Protein AF-A0A9W6C526-F1 (afdb_monomer)

Sequence (366 aa):
MSTADRMAWHSADTGASGPAAGAPSVVTSQGSAGGIEADLPIATWGSTPLDRFKALMRLISHLQRWCKELGLPAPTSDGGDASAQAWQAAEAREWVAQVLRVAECLARFDNAEFAANQLITARDYAKLLDRFLQCHGAVLGQRFIDRLPAALRDEALVARSLLETRCEEHGLDFRCLVGDQVRQQAQEQEQQGASAGASAKAGPSAGKVVRDVVGVVATGAAAAAVLFTWRRQKRSSPGEGGAEGVSGEGKEADSGGSSGNSRHSHGRGDGGDTTKLLLDYALTAERSAVRALAACEEQLRRAQHNDQLLRNDWRLGARRLAPPGSGPLPAGYEPLNLPYCSVASYLDTLDDAAGTRPQDKRMFWE

Organism: NCBI:txid330485

Foldseek 3Di:
DYDDDDDDDDDDDDDDDDDDDDDPPPPPCPPDPVLLVVLLCCLQPNPALVSVLVSLVSLLVSLLVLCVVLVQAQLALPDPPVNLVSCVDPSNLVSLVSLLSSLVSLLPSDPVNCVVDVPDHLVNSLVSLLSSCLRCVLCLDPSNLVSDDPVSSVSSPVSSVSSCVSCVVSVHHSCVSNVVSNVVSVVVVVVVVVVVVVPPDDDDDDDDDDDDDDDDDDPDPPVVVVVVVVVVVVPDDDDDDDDDDDDDDDDDDDDDDDDDDDDDDDDDDDPCVVVVVVVVVVVVVVVVVLVVLVVVLVVLVVVVVVVVVCVPPCVNPCAQVHDPPRDDHPPPDDPRDNLVSHPVNVVVVVVVVVVPPPPDPPPDDD

Structure (mmCIF, N/CA/C/O backbone):
data_AF-A0A9W6C526-F1
#
_entry.id   AF-A0A9W6C526-F1
#
loop_
_atom_site.group_PDB
_atom_site.id
_atom_site.type_symbol
_atom_site.label_atom_id
_atom_site.label_alt_id
_atom_site.label_comp_id
_atom_site.label_asym_id
_atom_site.label_entity_id
_atom_site.label_seq_id
_atom_site.pdbx_PDB_ins_code
_atom_site.Cartn_x
_atom_site.Cartn_y
_atom_site.Cartn_z
_atom_site.occupancy
_atom_site.B_iso_or_equiv
_atom_site.auth_seq_id
_atom_site.auth_comp_id
_atom_site.auth_asym_id
_atom_site.auth_atom_id
_atom_site.pdbx_PDB_model_num
ATOM 1 N N . MET A 1 1 ? -24.021 45.129 -29.088 1.00 33.19 1 MET A N 1
ATOM 2 C CA . MET A 1 1 ? -24.644 46.380 -28.598 1.00 33.19 1 MET A CA 1
ATOM 3 C C . MET A 1 1 ? -25.222 46.020 -27.236 1.00 33.19 1 MET A C 1
ATOM 5 O O . MET A 1 1 ? -25.919 45.024 -27.204 1.00 33.19 1 MET A O 1
ATOM 9 N N . SER A 1 2 ? -25.000 46.635 -26.080 1.00 34.12 2 SER A N 1
ATOM 10 C CA . SER A 1 2 ? -24.214 47.754 -25.540 1.00 34.12 2 SER A CA 1
ATOM 11 C C . SER A 1 2 ? -24.627 47.817 -24.050 1.00 34.12 2 SER A C 1
ATOM 13 O O . SER A 1 2 ? -25.783 47.512 -23.774 1.00 34.12 2 SER A O 1
ATOM 15 N N . THR A 1 3 ? -23.735 48.277 -23.155 1.00 36.06 3 THR A N 1
ATOM 16 C CA . THR A 1 3 ? -24.014 48.945 -21.846 1.00 36.06 3 THR A CA 1
ATOM 17 C C . THR A 1 3 ? -24.818 48.173 -20.777 1.00 36.06 3 THR A C 1
ATOM 19 O O . THR A 1 3 ? -25.979 47.858 -20.979 1.00 36.06 3 THR A O 1
ATOM 22 N N . ALA A 1 4 ? -24.239 47.726 -19.654 1.00 41.56 4 ALA A N 1
ATOM 23 C CA . ALA A 1 4 ? -23.717 48.478 -18.493 1.00 41.56 4 ALA A CA 1
ATOM 24 C C . ALA A 1 4 ? -24.791 49.218 -17.662 1.00 41.56 4 ALA A C 1
ATOM 26 O O . ALA A 1 4 ? -25.338 50.199 -18.141 1.00 41.56 4 ALA A O 1
ATOM 27 N N . ASP A 1 5 ? -25.008 48.772 -16.414 1.00 39.12 5 ASP A N 1
ATOM 28 C CA . ASP A 1 5 ? -25.303 49.583 -15.210 1.00 39.12 5 ASP A CA 1
ATOM 29 C C . ASP A 1 5 ? -25.293 48.638 -13.974 1.00 39.12 5 ASP A C 1
ATOM 31 O O . ASP A 1 5 ? -25.875 47.560 -14.028 1.00 39.12 5 ASP A O 1
ATOM 35 N N . ARG A 1 6 ? -24.461 48.801 -12.930 1.00 34.09 6 ARG A N 1
ATOM 36 C CA . ARG A 1 6 ? -24.355 49.867 -11.908 1.00 34.09 6 ARG A CA 1
ATOM 37 C C . ARG A 1 6 ? -25.379 49.674 -10.783 1.00 34.09 6 ARG A C 1
ATOM 39 O O . ARG A 1 6 ? -26.556 49.912 -10.988 1.00 34.09 6 ARG A O 1
ATOM 46 N N . MET A 1 7 ? -24.904 49.332 -9.581 1.00 33.59 7 MET A N 1
ATOM 47 C CA . MET A 1 7 ? -25.329 49.975 -8.328 1.00 33.59 7 MET A CA 1
ATOM 48 C C . MET A 1 7 ? -24.404 49.590 -7.166 1.00 33.59 7 MET A C 1
ATOM 50 O O . MET A 1 7 ? -24.274 48.429 -6.790 1.00 33.59 7 MET A O 1
ATOM 54 N N . ALA A 1 8 ? -23.758 50.621 -6.628 1.00 37.03 8 ALA A N 1
ATOM 55 C CA . ALA A 1 8 ? -23.060 50.636 -5.355 1.00 37.03 8 ALA A CA 1
ATOM 56 C C . ALA A 1 8 ? -24.069 50.783 -4.208 1.00 37.03 8 ALA A C 1
ATOM 58 O O . ALA A 1 8 ? -25.080 51.464 -4.374 1.00 37.03 8 ALA A O 1
ATOM 59 N N . TRP A 1 9 ? -23.754 50.220 -3.042 1.00 34.19 9 TRP A N 1
ATOM 60 C CA . TRP A 1 9 ? -24.393 50.565 -1.772 1.00 34.19 9 TRP A CA 1
ATOM 61 C C . TRP A 1 9 ? -23.317 50.919 -0.743 1.00 34.19 9 TRP A C 1
ATOM 63 O O . TRP A 1 9 ? -22.365 50.170 -0.532 1.00 34.19 9 TRP A O 1
ATOM 73 N N . HIS A 1 10 ? -23.475 52.104 -0.157 1.00 32.28 10 HIS A N 1
ATOM 74 C CA . HIS A 1 10 ? -22.683 52.653 0.936 1.00 32.28 10 HIS A CA 1
ATOM 75 C C . HIS A 1 10 ? -23.249 52.219 2.298 1.00 32.28 10 HIS A C 1
ATOM 77 O O . HIS A 1 10 ? -24.461 52.175 2.469 1.00 32.28 10 HIS A O 1
ATOM 83 N N . SER A 1 11 ? -22.320 52.008 3.237 1.00 32.72 11 SER A N 1
ATOM 84 C CA . SER A 1 11 ? -22.317 52.404 4.659 1.00 32.72 11 SER A CA 1
ATOM 85 C C . SER A 1 11 ? -23.526 52.118 5.563 1.00 32.72 11 SER A C 1
ATOM 87 O O . SER A 1 11 ? -24.597 52.673 5.360 1.00 32.72 11 SER A O 1
ATOM 89 N N . ALA A 1 12 ? -23.271 51.455 6.700 1.00 34.75 12 ALA A N 1
ATOM 90 C CA . ALA A 1 12 ? -23.377 52.081 8.029 1.00 34.75 12 ALA A CA 1
ATOM 91 C C . ALA A 1 12 ? -22.899 51.132 9.146 1.00 34.75 12 ALA A C 1
ATOM 93 O O . ALA A 1 12 ? -23.467 50.063 9.357 1.00 34.75 12 ALA A O 1
ATOM 94 N N . ASP A 1 13 ? -21.885 51.581 9.885 1.00 38.56 13 ASP A N 1
ATOM 95 C CA . ASP A 1 13 ? -21.603 51.165 11.258 1.00 38.56 13 ASP A CA 1
ATOM 96 C C . ASP A 1 13 ? -22.725 51.641 12.189 1.00 38.56 13 ASP A C 1
ATOM 98 O O . ASP A 1 13 ? -23.171 52.785 12.105 1.00 38.56 13 ASP A O 1
ATOM 102 N N . THR A 1 14 ? -23.1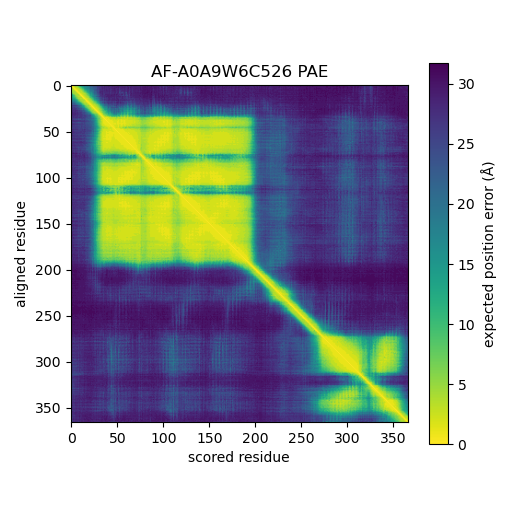35 50.802 13.136 1.00 42.97 14 THR A N 1
ATOM 103 C CA . THR A 1 14 ? -23.575 51.242 14.471 1.00 42.97 14 THR A CA 1
ATOM 104 C C . THR A 1 14 ? -23.529 50.056 15.424 1.00 42.97 14 THR A C 1
ATOM 106 O O . THR A 1 14 ? -24.140 49.017 15.192 1.00 42.97 14 THR A O 1
ATOM 109 N 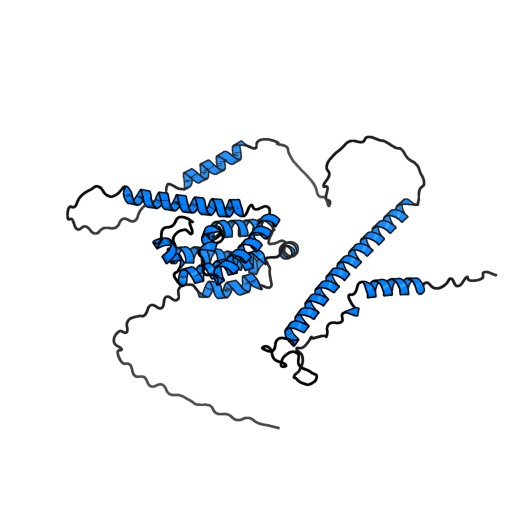N . GLY A 1 15 ? -22.731 50.208 16.479 1.00 39.66 15 GLY A N 1
ATOM 110 C CA . GLY A 1 15 ? -22.469 49.169 17.460 1.00 39.66 15 GLY A CA 1
ATOM 111 C C . GLY A 1 15 ? -23.592 48.956 18.472 1.00 39.66 15 GLY A C 1
ATOM 112 O O . GLY A 1 15 ? -24.429 49.822 18.712 1.00 39.66 15 GLY A O 1
ATOM 113 N N . ALA A 1 16 ? -23.524 47.804 19.134 1.00 36.06 16 ALA A N 1
ATOM 114 C CA . ALA A 1 16 ? -24.105 47.578 20.448 1.00 36.06 16 ALA A CA 1
ATOM 115 C C . ALA A 1 16 ? -23.302 46.477 21.156 1.00 36.06 16 ALA A C 1
ATOM 117 O O . ALA A 1 16 ? -23.359 45.305 20.788 1.00 36.06 16 ALA A O 1
ATOM 118 N N . SER A 1 17 ? -22.527 46.874 22.165 1.00 42.44 17 SER A N 1
ATOM 119 C CA . SER A 1 17 ? -21.839 45.973 23.089 1.00 42.44 17 SER A CA 1
ATOM 120 C C . SER A 1 17 ? -22.825 45.479 24.148 1.00 42.44 17 SER A C 1
ATOM 122 O O . SER A 1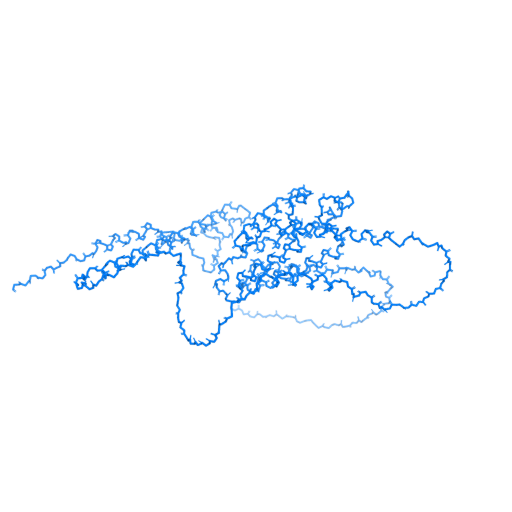 17 ? -23.395 46.284 24.881 1.00 42.44 17 SER A O 1
ATOM 124 N N . GLY A 1 18 ? -22.995 44.162 24.257 1.00 42.59 18 GLY A N 1
ATOM 125 C CA . GLY A 1 18 ? -23.688 43.500 25.364 1.00 42.59 18 GLY A CA 1
ATOM 126 C C . GLY A 1 18 ? -22.778 42.443 26.005 1.00 42.59 18 GLY A C 1
ATOM 127 O O . GLY A 1 18 ? -22.057 41.760 25.274 1.00 42.59 18 GLY A O 1
ATOM 128 N N . PRO A 1 19 ? -22.762 42.289 27.343 1.00 50.50 19 PRO A N 1
ATOM 129 C CA . PRO A 1 19 ? -21.941 41.281 28.003 1.00 50.50 19 PRO A CA 1
ATOM 130 C C . PRO A 1 19 ? -22.633 39.914 27.917 1.00 50.50 19 PRO A C 1
ATOM 132 O O . PRO A 1 19 ? -23.639 39.669 28.581 1.00 50.50 19 PRO A O 1
ATOM 135 N N . ALA A 1 20 ? -22.102 39.020 27.082 1.00 42.31 20 ALA A N 1
ATOM 136 C CA . ALA A 1 20 ? -22.564 37.640 26.997 1.00 42.31 20 ALA A CA 1
ATOM 137 C C . ALA A 1 20 ? -21.960 36.807 28.136 1.00 42.31 20 ALA A C 1
ATOM 139 O O . ALA A 1 20 ? -20.743 36.671 28.266 1.00 42.31 20 ALA A O 1
ATOM 140 N N . ALA A 1 21 ? -22.852 36.262 28.960 1.00 42.22 21 ALA A N 1
ATOM 141 C CA . ALA A 1 21 ? -22.573 35.236 29.947 1.00 42.22 21 ALA A CA 1
ATOM 142 C C . ALA A 1 21 ? -21.939 33.996 29.291 1.00 42.22 21 ALA A C 1
ATOM 144 O O . ALA A 1 21 ? -22.267 33.634 28.161 1.00 42.22 21 ALA A O 1
ATOM 145 N N . GLY A 1 22 ? -21.022 33.364 30.026 1.00 45.69 22 GLY A N 1
ATOM 146 C CA . GLY A 1 22 ? -20.203 32.246 29.574 1.00 45.69 22 GLY A CA 1
ATOM 147 C C . GLY A 1 22 ? -21.014 31.076 29.024 1.00 45.69 22 GLY A C 1
ATOM 148 O O . GLY A 1 22 ? -21.692 30.366 29.765 1.00 45.69 22 GLY A O 1
ATOM 149 N N . ALA A 1 23 ? -20.875 30.852 27.721 1.00 41.53 23 ALA A N 1
ATOM 150 C CA . ALA A 1 23 ? -21.144 29.567 27.106 1.00 41.53 23 ALA A CA 1
ATOM 151 C C . ALA A 1 23 ? -20.006 28.594 27.473 1.00 41.53 23 ALA A C 1
ATOM 153 O O . ALA A 1 23 ? -18.842 29.009 27.504 1.00 41.53 23 ALA A O 1
ATOM 154 N N . PRO A 1 24 ? -20.294 27.311 27.748 1.00 43.38 24 PRO A N 1
ATOM 155 C CA . PRO A 1 24 ? -19.248 26.313 27.889 1.00 43.38 24 PRO A CA 1
ATOM 156 C C . PRO A 1 24 ? -18.499 26.212 26.558 1.00 43.38 24 PRO A C 1
ATOM 158 O O . PRO A 1 24 ? -19.094 25.896 25.527 1.00 43.38 24 PRO A O 1
ATOM 161 N N . SER A 1 25 ? -17.196 26.492 26.584 1.00 33.69 25 SER A N 1
ATOM 162 C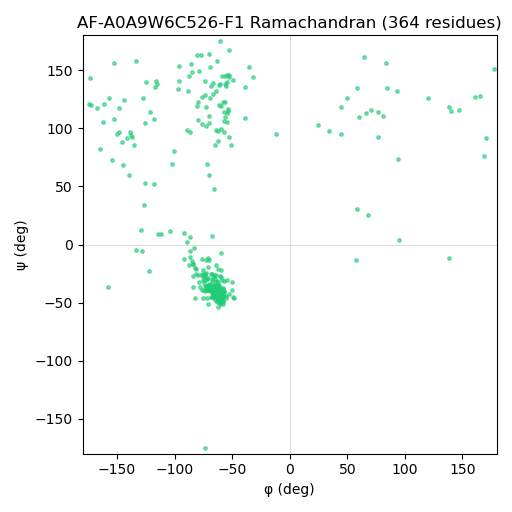 CA . SER A 1 25 ? -16.290 26.185 25.484 1.00 33.69 25 SER A CA 1
ATOM 163 C C . SER A 1 25 ? -16.365 24.688 25.208 1.00 33.69 25 SER A C 1
ATOM 165 O O . SER A 1 25 ? -15.717 23.883 25.876 1.00 33.69 25 SER A O 1
ATOM 167 N N . VAL A 1 26 ? -17.170 24.309 24.218 1.00 41.38 26 VAL A N 1
ATOM 168 C CA . VAL A 1 26 ? -16.998 23.050 23.508 1.00 41.38 26 VAL A CA 1
ATOM 169 C C . VAL A 1 26 ? -15.630 23.166 22.857 1.00 41.38 26 VAL A C 1
ATOM 171 O O . VAL A 1 26 ? -15.460 23.819 21.831 1.00 41.38 26 VAL A O 1
ATOM 174 N N . VAL A 1 27 ? -14.627 22.588 23.511 1.00 38.69 27 VAL A N 1
ATOM 175 C CA . VAL A 1 27 ? -13.353 22.277 22.878 1.00 38.69 27 VAL A CA 1
ATOM 176 C C . VAL A 1 27 ? -13.689 21.227 21.827 1.00 38.69 27 VAL A C 1
ATOM 178 O O . VAL A 1 27 ? -13.655 20.027 22.087 1.00 38.69 27 VAL A O 1
ATOM 181 N N . THR A 1 28 ? -14.089 21.672 20.635 1.00 39.09 28 THR A N 1
ATOM 182 C CA . THR A 1 28 ? -13.960 20.856 19.437 1.00 39.09 28 THR A CA 1
ATOM 183 C C . THR A 1 28 ? -12.478 20.571 19.317 1.00 39.09 28 THR A C 1
ATOM 185 O O . THR A 1 28 ? -11.698 21.424 18.896 1.00 39.09 28 THR A O 1
ATOM 188 N N . SER A 1 29 ? -12.099 19.378 19.763 1.00 43.19 29 SER A N 1
ATOM 189 C CA . SER A 1 29 ? -10.901 18.684 19.336 1.00 43.19 29 SER A CA 1
ATOM 190 C C . SER A 1 29 ? -10.913 18.667 17.804 1.00 43.19 29 SER A C 1
ATOM 192 O O . SER A 1 29 ? -11.397 17.733 17.172 1.00 43.19 29 SER A O 1
ATOM 194 N N . GLN A 1 30 ? -10.410 19.733 17.179 1.00 42.41 30 GLN A N 1
ATOM 195 C CA . GLN A 1 30 ? -9.855 19.695 15.829 1.00 42.41 30 GLN A CA 1
ATOM 196 C C . GLN A 1 30 ? -8.535 18.920 15.923 1.00 42.41 30 GLN A C 1
ATOM 198 O O . GLN A 1 30 ? -7.445 19.442 15.702 1.00 42.41 30 GLN A O 1
ATOM 203 N N . GLY A 1 31 ? -8.629 17.670 16.369 1.00 42.00 31 GLY A N 1
ATOM 204 C CA . GLY A 1 31 ? -7.511 16.762 16.472 1.00 42.00 31 GLY A CA 1
ATOM 205 C C . GLY A 1 31 ? -7.180 16.273 15.077 1.00 42.00 31 GLY A C 1
ATOM 206 O O . GLY A 1 31 ? -7.901 15.442 14.549 1.00 42.00 31 GLY A O 1
ATOM 207 N N . SER A 1 32 ? -6.103 16.809 14.498 1.00 52.72 32 SER A N 1
ATOM 208 C CA . SER A 1 32 ? -5.157 16.127 13.595 1.00 52.72 32 SER A CA 1
ATOM 209 C C . SER A 1 32 ? -5.659 15.468 12.288 1.00 52.72 32 SER A C 1
ATOM 211 O O . SER A 1 32 ? -4.835 15.185 11.424 1.00 52.72 32 SER A O 1
ATOM 213 N N . ALA A 1 33 ? -6.959 15.263 12.063 1.00 54.16 33 ALA A N 1
ATOM 214 C CA . ALA A 1 33 ? -7.495 14.491 10.937 1.00 54.16 33 ALA A CA 1
ATOM 215 C C . ALA A 1 33 ? -7.217 15.134 9.566 1.00 54.16 33 ALA A C 1
ATOM 217 O O . ALA A 1 33 ? -7.066 14.433 8.567 1.00 54.16 33 ALA A O 1
ATOM 218 N N . GLY A 1 34 ? -7.041 16.461 9.522 1.00 63.72 34 GLY A N 1
ATOM 219 C CA . GLY A 1 34 ? -6.759 17.190 8.280 1.00 63.72 34 GLY A CA 1
ATOM 220 C C . GLY A 1 34 ? -5.428 16.819 7.611 1.00 63.72 34 GLY A C 1
ATOM 221 O O . GLY A 1 34 ? -5.246 17.094 6.429 1.00 63.72 34 GLY A O 1
ATOM 222 N N . GLY A 1 35 ? -4.497 16.180 8.332 1.00 79.31 35 GLY A N 1
ATOM 223 C CA . GLY A 1 35 ? -3.220 15.747 7.758 1.00 79.31 35 GLY A CA 1
ATOM 224 C C . GLY A 1 35 ? -3.343 14.526 6.842 1.00 79.31 35 GLY A C 1
ATOM 225 O O . GLY A 1 35 ? -2.692 14.477 5.801 1.00 79.31 35 GLY A O 1
ATOM 226 N N . ILE A 1 36 ? -4.189 13.555 7.202 1.00 87.06 36 ILE A N 1
ATOM 227 C CA . ILE A 1 36 ? -4.327 12.302 6.440 1.00 87.06 36 ILE A CA 1
ATOM 228 C C . ILE A 1 36 ? -5.039 12.559 5.113 1.00 87.06 36 ILE A C 1
ATOM 230 O O . ILE A 1 36 ? -4.576 12.102 4.070 1.00 87.06 36 ILE A O 1
ATOM 234 N N . GLU A 1 37 ? -6.137 13.317 5.143 1.00 87.94 37 GLU A N 1
ATOM 235 C CA . GLU A 1 37 ? -6.941 13.604 3.949 1.00 87.94 37 GLU A CA 1
ATOM 236 C C . GLU A 1 37 ? -6.161 14.383 2.885 1.00 87.94 37 GLU A C 1
ATOM 238 O O . GLU A 1 37 ? -6.380 14.177 1.693 1.00 87.94 37 GLU A O 1
ATOM 243 N N . ALA A 1 38 ? -5.222 15.238 3.297 1.00 90.81 38 ALA A N 1
ATOM 244 C CA . ALA A 1 38 ? -4.363 15.975 2.376 1.00 90.81 38 ALA A CA 1
ATOM 245 C C . ALA A 1 38 ? -3.251 15.098 1.776 1.00 90.81 38 ALA A C 1
ATOM 247 O O . ALA A 1 38 ? -2.941 15.218 0.590 1.00 90.81 38 ALA A O 1
ATOM 248 N N . ASP A 1 39 ? -2.650 14.211 2.575 1.00 94.69 39 ASP A N 1
ATOM 249 C CA . ASP A 1 39 ? -1.497 13.414 2.149 1.00 94.69 39 ASP A CA 1
ATOM 250 C C . ASP A 1 39 ? -1.882 12.144 1.375 1.00 94.69 39 ASP A C 1
ATOM 252 O O . ASP A 1 39 ? -1.106 11.691 0.532 1.00 94.69 39 ASP A O 1
ATOM 256 N N . LEU A 1 40 ? -3.069 11.574 1.601 1.00 94.12 40 LEU A N 1
ATOM 257 C CA . LEU A 1 40 ? -3.493 10.332 0.945 1.00 94.12 40 LEU A CA 1
ATOM 258 C C . LEU A 1 40 ? -3.641 10.464 -0.591 1.00 94.12 40 LEU A C 1
ATOM 260 O O . LEU A 1 40 ? -3.108 9.610 -1.310 1.00 94.12 40 LEU A O 1
ATOM 264 N N . PRO A 1 41 ? -4.265 11.526 -1.146 1.00 94.31 41 PRO A N 1
ATOM 265 C CA . PRO A 1 41 ? -4.298 11.747 -2.592 1.00 94.31 41 PRO A CA 1
ATOM 266 C C . PRO A 1 41 ? -2.902 11.951 -3.181 1.00 94.31 41 PRO A C 1
ATOM 268 O O . PRO A 1 41 ? -2.628 11.457 -4.272 1.00 94.31 41 PRO A O 1
ATOM 271 N N . ILE A 1 42 ? -2.005 12.626 -2.450 1.00 94.00 42 ILE A N 1
ATOM 272 C CA . ILE A 1 42 ? -0.617 12.842 -2.880 1.00 94.00 42 ILE A CA 1
ATOM 273 C C . ILE A 1 42 ? 0.133 11.513 -2.907 1.00 94.00 42 ILE A C 1
ATOM 275 O O . ILE A 1 42 ? 0.826 11.244 -3.876 1.00 94.00 42 ILE A O 1
ATOM 279 N N . ALA A 1 43 ? -0.024 10.658 -1.895 1.00 94.31 43 ALA A N 1
ATOM 280 C CA . ALA A 1 43 ? 0.599 9.336 -1.860 1.00 94.31 43 ALA A CA 1
ATOM 281 C C . ALA A 1 43 ? 0.106 8.421 -2.996 1.00 94.31 43 ALA A C 1
ATOM 283 O O . ALA A 1 43 ? 0.891 7.650 -3.557 1.00 94.31 43 ALA A O 1
ATOM 284 N N . THR A 1 44 ? -1.175 8.531 -3.357 1.00 93.06 44 THR A N 1
ATOM 285 C CA . THR A 1 44 ? -1.805 7.672 -4.371 1.00 93.06 44 THR A CA 1
ATOM 286 C C . THR A 1 44 ? -1.532 8.151 -5.797 1.00 93.06 44 THR A C 1
ATOM 288 O O . THR A 1 44 ? -1.186 7.347 -6.657 1.00 93.06 44 THR A O 1
ATOM 291 N N . TRP A 1 45 ? -1.687 9.453 -6.047 1.00 90.12 45 TRP A N 1
ATOM 292 C CA . TRP A 1 45 ? -1.753 10.042 -7.392 1.00 90.12 45 TRP A CA 1
ATOM 293 C C . TRP A 1 45 ? -0.792 11.219 -7.590 1.00 90.12 45 TRP A C 1
ATOM 295 O O . TRP A 1 45 ? -0.932 11.976 -8.549 1.00 90.12 45 TRP A O 1
ATOM 305 N N . GLY A 1 46 ? 0.158 11.421 -6.674 1.00 87.88 46 GLY A N 1
ATOM 306 C CA . GLY A 1 46 ? 1.159 12.476 -6.793 1.00 87.88 46 GLY A CA 1
ATOM 307 C C . GLY A 1 46 ? 1.924 12.372 -8.112 1.00 87.88 46 GLY A C 1
ATOM 308 O O . GLY A 1 46 ? 2.318 11.286 -8.530 1.00 87.88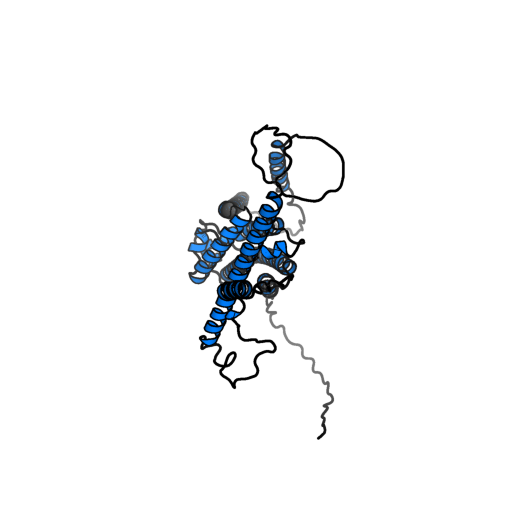 46 GLY A O 1
ATOM 309 N N . SER A 1 47 ? 2.140 13.512 -8.767 1.00 85.06 47 SER A N 1
ATOM 310 C CA . SER A 1 47 ? 2.780 13.569 -10.087 1.00 85.06 47 SER A CA 1
ATOM 311 C C . SER A 1 47 ? 4.255 13.177 -10.060 1.00 85.06 47 SER A C 1
ATOM 313 O O . SER A 1 47 ? 4.785 12.738 -11.079 1.00 85.06 47 SER A O 1
ATOM 315 N N . THR A 1 48 ? 4.923 13.333 -8.912 1.00 90.12 48 THR A N 1
ATOM 316 C CA . THR A 1 48 ? 6.321 12.940 -8.738 1.00 90.12 48 THR A CA 1
ATOM 317 C C . THR A 1 48 ? 6.449 11.802 -7.717 1.00 90.12 48 THR A C 1
ATOM 319 O O . THR A 1 48 ? 5.832 11.855 -6.646 1.00 90.12 48 THR A O 1
ATOM 322 N N . PRO A 1 49 ? 7.298 10.791 -7.981 1.00 90.25 49 PRO A N 1
ATOM 323 C CA . PRO A 1 49 ? 7.580 9.726 -7.015 1.00 90.25 49 PRO A CA 1
ATOM 324 C C . PRO A 1 49 ? 8.152 10.244 -5.694 1.00 90.25 49 PRO A C 1
ATOM 326 O O . PRO A 1 49 ? 7.890 9.682 -4.631 1.00 90.25 49 PRO A O 1
ATOM 329 N N . LEU A 1 50 ? 8.896 11.356 -5.737 1.00 91.00 50 LEU A N 1
ATOM 330 C CA . LEU A 1 50 ? 9.438 11.993 -4.541 1.00 91.00 50 LEU A CA 1
ATOM 331 C C . LEU A 1 50 ? 8.345 12.540 -3.623 1.00 91.00 50 LEU A C 1
ATOM 333 O O . LEU A 1 50 ? 8.428 12.365 -2.405 1.00 91.00 50 LEU A O 1
ATOM 337 N N . ASP A 1 51 ? 7.324 13.179 -4.187 1.00 92.31 51 ASP A N 1
ATOM 338 C CA . ASP A 1 51 ? 6.211 13.708 -3.401 1.00 92.31 51 ASP A CA 1
ATOM 339 C C . ASP A 1 51 ? 5.365 12.578 -2.819 1.00 92.31 51 ASP A C 1
ATOM 341 O O . ASP A 1 51 ? 5.019 12.628 -1.637 1.00 92.31 51 ASP A O 1
ATOM 345 N N . ARG A 1 52 ? 5.129 11.513 -3.597 1.00 93.94 52 ARG A N 1
ATOM 346 C CA . ARG A 1 52 ? 4.460 10.294 -3.117 1.00 93.94 52 ARG A CA 1
ATOM 347 C C . ARG A 1 52 ? 5.209 9.666 -1.943 1.00 93.94 52 ARG A C 1
ATOM 349 O O . ARG A 1 52 ? 4.611 9.396 -0.904 1.00 93.94 52 ARG A O 1
ATOM 356 N N . PHE A 1 53 ? 6.526 9.497 -2.066 1.00 94.38 53 PHE A N 1
ATOM 357 C CA . PHE A 1 53 ? 7.374 8.937 -1.011 1.00 94.38 53 PHE A CA 1
ATOM 358 C C . PHE A 1 53 ? 7.350 9.786 0.268 1.00 94.38 53 PHE A C 1
ATOM 360 O O . PHE A 1 53 ? 7.192 9.263 1.374 1.00 94.38 53 PHE A O 1
ATOM 367 N N . LYS A 1 54 ? 7.464 11.115 0.137 1.00 94.69 54 LYS A N 1
ATOM 368 C CA . LYS A 1 54 ? 7.377 12.039 1.278 1.00 94.69 54 LYS A CA 1
ATOM 369 C C . LYS A 1 54 ? 5.999 11.994 1.937 1.00 94.69 54 LYS A C 1
ATOM 371 O O . LYS A 1 54 ? 5.929 11.970 3.165 1.00 94.69 54 LYS A O 1
ATOM 376 N N . ALA A 1 55 ? 4.927 11.956 1.147 1.00 95.50 55 ALA A N 1
ATOM 377 C CA . ALA A 1 55 ? 3.566 11.831 1.655 1.00 95.50 55 ALA A CA 1
ATOM 378 C C . ALA A 1 55 ? 3.383 10.523 2.437 1.00 95.50 55 ALA A C 1
ATOM 380 O O . ALA A 1 55 ? 2.895 10.554 3.563 1.00 95.50 55 ALA A O 1
ATOM 381 N N . LEU A 1 56 ? 3.880 9.395 1.919 1.00 96.69 56 LEU A N 1
ATOM 382 C CA . LEU A 1 56 ? 3.868 8.112 2.628 1.00 96.69 56 LEU A CA 1
ATOM 383 C C . LEU A 1 56 ? 4.613 8.183 3.968 1.00 96.69 56 LEU A C 1
ATOM 385 O O . LEU A 1 56 ? 4.069 7.784 4.994 1.00 96.69 56 LEU A O 1
ATOM 389 N N . MET A 1 57 ? 5.815 8.765 4.007 1.00 96.50 57 MET A N 1
ATOM 390 C CA . MET A 1 57 ? 6.558 8.961 5.262 1.00 96.50 57 MET A CA 1
ATOM 391 C C . MET A 1 57 ? 5.776 9.788 6.297 1.00 96.50 57 MET A C 1
ATOM 393 O O . MET A 1 57 ? 5.783 9.461 7.493 1.00 96.50 57 MET A O 1
ATOM 397 N N . ARG A 1 58 ? 5.088 10.851 5.856 1.00 96.25 58 ARG A N 1
ATOM 398 C CA . ARG A 1 58 ? 4.233 11.671 6.729 1.00 96.25 58 ARG A CA 1
ATOM 399 C C . ARG A 1 58 ? 3.025 10.888 7.231 1.00 96.25 58 ARG A C 1
ATOM 401 O O . ARG A 1 58 ? 2.765 10.930 8.433 1.00 96.25 58 ARG A O 1
ATOM 408 N N . LEU A 1 59 ? 2.356 10.133 6.359 1.00 96.75 59 LEU A N 1
ATOM 409 C CA . LEU A 1 59 ? 1.210 9.287 6.704 1.00 96.75 59 LEU A CA 1
ATOM 410 C C . LEU A 1 59 ? 1.581 8.226 7.743 1.00 96.75 59 LEU A C 1
ATOM 412 O O . LEU A 1 59 ? 0.905 8.121 8.760 1.00 96.75 59 LEU A O 1
ATOM 416 N N . ILE A 1 60 ? 2.696 7.513 7.561 1.00 97.00 60 ILE A N 1
ATOM 417 C CA . ILE A 1 60 ? 3.183 6.518 8.535 1.00 97.00 60 ILE A CA 1
ATOM 418 C C . ILE A 1 60 ? 3.446 7.180 9.893 1.00 97.00 60 ILE A C 1
ATOM 420 O O . ILE A 1 60 ? 2.991 6.710 10.936 1.00 97.00 60 ILE A O 1
ATOM 424 N N . SER A 1 61 ? 4.134 8.323 9.890 1.00 95.75 61 SER A N 1
ATOM 425 C CA . SER A 1 61 ? 4.431 9.074 11.118 1.00 95.75 61 SER A CA 1
ATOM 426 C C . SER A 1 61 ? 3.167 9.612 11.795 1.00 95.75 61 SER A C 1
ATOM 428 O O . SER A 1 61 ? 3.111 9.748 13.019 1.00 95.75 61 SER A O 1
ATOM 430 N N . HIS A 1 62 ? 2.150 9.957 11.009 1.00 95.31 62 HIS A N 1
ATOM 431 C CA . HIS A 1 62 ? 0.857 10.402 11.503 1.00 95.31 62 HIS A CA 1
ATOM 432 C C . HIS A 1 62 ? 0.075 9.242 12.127 1.00 95.31 62 HIS A C 1
ATOM 434 O O . HIS A 1 62 ? -0.317 9.344 13.285 1.00 95.31 62 HIS A O 1
ATOM 440 N N . LEU A 1 63 ? -0.070 8.118 11.421 1.00 95.81 63 LEU A N 1
ATOM 441 C CA . LEU A 1 63 ? -0.746 6.917 11.921 1.00 95.81 63 LEU A CA 1
ATOM 442 C C . LEU A 1 63 ? -0.101 6.391 13.204 1.00 95.81 63 LEU A C 1
ATOM 444 O O . LEU A 1 63 ? -0.810 5.961 14.115 1.00 95.81 63 LEU A O 1
ATOM 448 N N . GLN A 1 64 ? 1.229 6.467 13.312 1.00 94.69 64 GLN A N 1
ATOM 449 C CA . GLN A 1 64 ? 1.948 6.098 14.528 1.00 94.69 64 GLN A CA 1
ATOM 450 C C . GLN A 1 64 ? 1.599 7.011 15.715 1.00 94.69 64 GLN A C 1
ATOM 452 O O . GLN A 1 64 ? 1.464 6.525 16.837 1.00 94.69 64 GLN A O 1
ATOM 457 N N . ARG A 1 65 ? 1.462 8.325 15.495 1.00 94.69 65 ARG A N 1
ATOM 458 C CA . ARG A 1 65 ? 1.032 9.267 16.543 1.00 94.69 65 ARG A CA 1
ATOM 459 C C . ARG A 1 65 ? -0.425 9.040 16.920 1.00 94.69 65 ARG A C 1
ATOM 461 O O . ARG A 1 65 ? -0.715 8.914 18.103 1.00 94.69 65 ARG A O 1
ATOM 468 N N . TRP A 1 66 ? -1.293 8.878 15.928 1.00 94.69 66 TRP A N 1
ATOM 469 C CA . TRP A 1 66 ? -2.716 8.663 16.154 1.00 94.69 66 TRP A CA 1
ATOM 470 C C . TRP A 1 66 ? -2.988 7.371 16.936 1.00 94.69 66 TRP A C 1
ATOM 472 O O . TRP A 1 66 ? -3.759 7.377 17.888 1.00 94.69 66 TRP A O 1
ATOM 482 N N . CYS A 1 67 ? -2.260 6.288 16.643 1.00 93.56 67 CYS A N 1
ATOM 483 C CA . CYS A 1 67 ? -2.335 5.045 17.419 1.00 93.56 67 CYS A CA 1
ATOM 484 C C . CYS A 1 67 ? -2.001 5.255 18.908 1.00 93.56 67 CYS A C 1
ATOM 486 O O . CYS A 1 67 ? -2.624 4.642 19.774 1.00 93.56 67 CYS A O 1
ATOM 488 N N . LYS A 1 68 ? -1.015 6.114 19.210 1.00 92.50 68 LYS A N 1
ATOM 489 C CA . LYS A 1 68 ? -0.616 6.443 20.587 1.00 92.50 68 LYS A CA 1
ATOM 490 C C . LYS A 1 68 ? -1.639 7.339 21.278 1.00 92.50 68 LYS A C 1
ATOM 492 O O . LYS A 1 68 ? -1.910 7.133 22.453 1.00 92.50 68 LYS A O 1
ATOM 497 N N . GLU A 1 69 ? -2.197 8.309 20.558 1.00 94.31 69 GLU A N 1
ATOM 498 C CA . GLU A 1 69 ? -3.240 9.211 21.063 1.00 94.31 69 GLU A CA 1
ATOM 499 C C . GLU A 1 69 ? -4.518 8.450 21.433 1.00 94.31 69 GLU A C 1
ATOM 501 O O . GLU A 1 69 ? -5.103 8.715 22.478 1.00 94.31 69 GLU A O 1
ATOM 506 N N . LEU A 1 70 ? -4.897 7.452 20.628 1.00 93.06 70 LEU A N 1
ATOM 507 C CA . LEU A 1 70 ? -6.032 6.570 20.910 1.00 93.06 70 LEU A CA 1
ATOM 508 C C . LEU A 1 70 ? -5.770 5.590 22.067 1.00 93.06 70 LEU A C 1
ATOM 510 O O . LEU A 1 70 ? -6.696 4.923 22.523 1.00 93.06 70 LEU A O 1
ATOM 514 N N . GLY A 1 71 ? -4.519 5.460 22.528 1.00 92.06 71 GLY A N 1
ATOM 515 C CA . GLY A 1 71 ? -4.151 4.518 23.585 1.00 92.06 71 GLY A CA 1
ATOM 516 C C . GLY A 1 71 ? -4.475 3.064 23.233 1.00 92.06 71 GLY A C 1
ATOM 517 O O . GLY A 1 71 ? -4.799 2.278 24.125 1.00 92.06 71 GLY A O 1
ATOM 518 N N . LEU A 1 72 ? -4.440 2.711 21.941 1.00 89.56 72 LEU A N 1
ATOM 519 C CA . LEU A 1 72 ? -4.841 1.380 21.494 1.00 89.56 72 LEU A CA 1
ATOM 520 C C . LEU A 1 72 ? -3.895 0.325 22.080 1.00 89.56 72 LEU A C 1
ATOM 522 O O . LEU A 1 72 ? -2.671 0.493 22.012 1.00 89.56 72 LEU A O 1
ATOM 526 N N . PRO A 1 73 ? -4.434 -0.768 22.652 1.00 88.19 73 PRO A N 1
ATOM 527 C CA . PRO A 1 73 ? -3.601 -1.868 23.109 1.00 88.19 73 PRO A CA 1
ATOM 528 C C . PRO A 1 73 ? -2.892 -2.489 21.908 1.00 88.19 73 PRO A C 1
ATOM 530 O O . PRO A 1 73 ? -3.369 -2.387 20.781 1.00 88.19 73 PRO A O 1
ATOM 533 N N . ALA A 1 74 ? -1.776 -3.180 22.128 1.00 85.31 74 ALA A N 1
ATOM 534 C CA . ALA A 1 74 ? -1.128 -3.883 21.035 1.00 85.31 74 ALA A CA 1
ATOM 535 C C . ALA A 1 74 ? -2.107 -4.868 20.355 1.00 85.31 74 ALA A C 1
ATOM 537 O O . ALA A 1 74 ? -2.852 -5.564 21.055 1.00 85.31 74 ALA A O 1
ATOM 538 N N . PRO A 1 75 ? -2.114 -4.953 19.012 1.00 82.25 75 PRO A N 1
ATOM 539 C CA . PRO A 1 75 ? -2.894 -5.932 18.257 1.00 82.25 75 PRO A CA 1
ATOM 540 C C . PRO A 1 75 ? -2.279 -7.336 18.408 1.00 82.25 75 PRO A C 1
ATOM 542 O O . PRO A 1 75 ? -1.701 -7.902 17.483 1.00 82.25 75 PRO A O 1
ATOM 545 N N . THR A 1 76 ? -2.366 -7.905 19.609 1.00 77.75 76 THR A N 1
ATOM 546 C CA . THR A 1 76 ? -1.889 -9.254 19.922 1.00 77.75 76 THR A CA 1
ATOM 547 C C . THR A 1 76 ? -3.027 -10.266 19.841 1.00 77.75 76 THR A C 1
ATOM 549 O O . THR A 1 76 ? -4.208 -9.955 20.019 1.00 77.75 76 THR A O 1
ATOM 552 N N . SER A 1 77 ? -2.679 -11.521 19.556 1.00 59.78 77 SER A N 1
ATOM 553 C CA . SER A 1 77 ? -3.672 -12.577 19.370 1.00 59.78 77 SER A CA 1
ATOM 554 C C . SER A 1 77 ? -4.370 -13.019 20.644 1.00 59.78 77 SER A C 1
ATOM 556 O O . SER A 1 77 ? -5.441 -13.603 20.555 1.00 59.78 77 SER A O 1
ATOM 558 N N . ASP A 1 78 ? -3.812 -12.745 21.814 1.00 67.69 78 ASP A N 1
ATOM 559 C CA . ASP A 1 78 ? -4.286 -13.360 23.060 1.00 67.69 78 ASP A CA 1
ATOM 560 C C . ASP A 1 78 ? -4.893 -12.321 24.012 1.00 67.69 78 ASP A C 1
ATOM 562 O O . ASP A 1 78 ? -5.224 -12.628 25.154 1.00 67.69 78 ASP A O 1
ATOM 566 N N . GLY A 1 79 ? -5.076 -11.083 23.534 1.00 61.62 79 GLY A N 1
ATOM 567 C CA . GLY A 1 79 ? -5.758 -10.042 24.291 1.00 61.62 79 GLY A CA 1
ATOM 568 C C . GLY A 1 79 ? -7.171 -10.488 24.668 1.00 61.62 79 GLY A C 1
ATOM 569 O O . GLY A 1 79 ? -7.967 -10.814 23.788 1.00 61.62 79 GLY A O 1
ATOM 570 N N . GLY A 1 80 ? -7.466 -10.500 25.971 1.00 68.75 80 GLY A N 1
ATOM 571 C CA . GLY A 1 80 ? -8.796 -10.815 26.495 1.00 68.75 80 GLY A CA 1
ATOM 572 C C . GLY A 1 80 ? -9.879 -9.848 26.004 1.00 68.75 80 GLY A C 1
ATOM 573 O O . GLY A 1 80 ? -9.589 -8.846 25.345 1.00 68.75 80 GLY A O 1
ATOM 574 N N . ASP A 1 81 ? -11.134 -10.124 26.364 1.00 72.00 81 ASP A N 1
ATOM 575 C CA . ASP A 1 81 ? -12.331 -9.445 25.836 1.00 72.00 81 ASP A CA 1
ATOM 576 C C . ASP A 1 81 ? -12.267 -7.906 25.879 1.00 72.00 81 ASP A C 1
ATOM 578 O O . ASP A 1 81 ? -12.764 -7.235 24.974 1.00 72.00 81 ASP A O 1
ATOM 582 N N . ALA A 1 82 ? -11.594 -7.329 26.879 1.00 70.75 82 ALA A N 1
ATOM 583 C CA . ALA A 1 82 ? -11.398 -5.883 26.996 1.00 70.75 82 ALA A CA 1
ATOM 584 C C . ALA A 1 82 ? -10.543 -5.285 25.857 1.00 70.75 82 ALA A C 1
ATOM 586 O O . ALA A 1 82 ? -10.859 -4.213 25.343 1.00 70.75 82 ALA A O 1
ATOM 587 N N . SER A 1 83 ? -9.491 -5.985 25.416 1.00 79.25 83 SER A N 1
ATOM 588 C CA . SER A 1 83 ? -8.673 -5.562 24.267 1.00 79.25 83 SER A CA 1
ATOM 589 C C . SER A 1 83 ? -9.475 -5.665 22.969 1.00 79.25 83 SER A C 1
ATOM 591 O O . SER A 1 83 ? -9.443 -4.761 22.135 1.00 79.25 83 SER A O 1
ATOM 593 N N . ALA A 1 84 ? -10.277 -6.726 22.830 1.00 81.25 84 ALA A N 1
ATOM 594 C CA . ALA A 1 84 ? -11.162 -6.890 21.682 1.00 81.25 84 ALA A CA 1
ATOM 595 C C . ALA A 1 84 ? -12.197 -5.755 21.584 1.00 81.25 84 ALA A C 1
ATOM 597 O O . ALA A 1 84 ? -12.461 -5.272 20.485 1.00 81.25 84 ALA A O 1
ATOM 598 N N . GLN A 1 85 ? -12.743 -5.283 22.711 1.00 85.75 85 GLN A N 1
ATOM 599 C CA . GLN A 1 85 ? -13.665 -4.142 22.731 1.00 85.75 85 GLN A CA 1
ATOM 600 C C . GLN A 1 85 ? -12.999 -2.827 22.307 1.00 85.75 85 GLN A C 1
ATOM 602 O O . GLN A 1 85 ? -13.608 -2.072 21.549 1.00 85.75 85 GLN A O 1
ATOM 607 N N . ALA A 1 86 ? -11.751 -2.569 22.717 1.00 89.38 86 ALA A N 1
ATOM 608 C CA . ALA A 1 86 ? -11.019 -1.367 22.305 1.00 89.38 86 ALA A CA 1
ATOM 609 C C . ALA A 1 86 ? -10.872 -1.285 20.773 1.00 89.38 86 ALA A C 1
ATOM 611 O O . ALA A 1 86 ? -11.123 -0.241 20.174 1.00 89.38 86 ALA A O 1
ATOM 612 N N . TRP A 1 87 ? -10.579 -2.413 20.121 1.00 90.62 87 TRP A N 1
ATOM 613 C CA . TRP A 1 87 ? -10.490 -2.509 18.658 1.00 90.62 87 TRP A CA 1
ATOM 614 C C . TRP A 1 87 ? -11.844 -2.461 17.935 1.00 90.62 87 TRP A C 1
ATOM 616 O O . TRP A 1 87 ? -11.898 -2.263 16.720 1.00 90.62 87 TRP A O 1
ATOM 626 N N . GLN A 1 88 ? -12.955 -2.618 18.659 1.00 90.75 88 GLN A N 1
ATOM 627 C CA . GLN A 1 88 ? -14.297 -2.449 18.106 1.00 90.75 88 GLN A CA 1
ATOM 628 C C . GLN A 1 88 ? -14.799 -1.002 18.150 1.00 90.75 88 GLN A C 1
ATOM 630 O O . GLN A 1 88 ? -15.809 -0.715 17.500 1.00 90.75 88 GLN A O 1
ATOM 635 N N . ALA A 1 89 ? -14.115 -0.100 18.859 1.00 93.31 89 ALA A N 1
ATOM 636 C CA . ALA A 1 89 ? -14.450 1.317 18.862 1.00 93.31 89 ALA A CA 1
ATOM 637 C C . ALA A 1 89 ? -14.392 1.904 17.439 1.00 93.31 89 ALA A C 1
ATOM 639 O O . ALA A 1 89 ? -13.555 1.514 16.622 1.00 93.31 89 ALA A O 1
ATOM 640 N N . ALA A 1 90 ? -15.284 2.853 17.137 1.00 94.62 90 ALA A N 1
ATOM 641 C CA . ALA A 1 90 ? -15.372 3.462 15.808 1.00 94.62 90 ALA A CA 1
ATOM 642 C C . ALA A 1 90 ? -14.045 4.116 15.381 1.00 94.62 90 ALA A C 1
ATOM 644 O O . ALA A 1 90 ? -13.613 3.941 14.247 1.00 94.62 90 ALA A O 1
ATOM 645 N N . GLU A 1 91 ? -13.365 4.783 16.313 1.00 94.81 91 GLU A N 1
ATOM 646 C CA . GLU A 1 91 ? -12.071 5.435 16.079 1.00 94.81 91 GLU A CA 1
ATOM 647 C C . GLU A 1 91 ? -10.960 4.427 15.758 1.00 94.81 91 GLU A C 1
ATOM 649 O O . GLU A 1 91 ? -10.167 4.649 14.846 1.00 94.81 91 GLU A O 1
ATOM 654 N N . ALA A 1 92 ? -10.938 3.281 16.448 1.00 94.44 92 ALA A N 1
ATOM 655 C CA . ALA A 1 92 ? -9.981 2.212 16.177 1.00 94.44 92 ALA A CA 1
ATOM 656 C C . ALA A 1 92 ? -10.202 1.606 14.783 1.00 94.44 92 ALA A C 1
ATOM 658 O O . ALA A 1 92 ? -9.245 1.342 14.058 1.00 94.44 92 ALA A O 1
ATOM 659 N N . ARG A 1 93 ? -11.468 1.419 14.385 1.00 95.00 93 ARG A N 1
ATOM 660 C CA . ARG A 1 93 ? -11.827 0.912 13.052 1.00 95.00 93 ARG A CA 1
ATOM 661 C C . ARG A 1 93 ? -11.456 1.891 11.946 1.00 95.00 93 ARG A C 1
ATOM 663 O O . ARG A 1 93 ? -10.933 1.455 10.926 1.00 95.00 93 ARG A O 1
ATOM 670 N N . GLU A 1 94 ? -11.691 3.183 12.155 1.00 95.62 94 GLU A N 1
ATOM 671 C CA . GLU A 1 94 ? -11.272 4.221 11.211 1.00 95.62 94 GLU A CA 1
ATOM 672 C C . GLU A 1 94 ? -9.747 4.246 11.082 1.00 95.62 94 GLU A C 1
ATOM 674 O O . GLU A 1 94 ? -9.220 4.228 9.973 1.00 95.62 94 GLU A O 1
ATOM 679 N N . TRP A 1 95 ? -9.017 4.179 12.199 1.00 96.00 95 TRP A N 1
ATOM 680 C CA . TRP A 1 95 ? -7.560 4.085 12.166 1.00 96.00 95 TRP A CA 1
ATOM 681 C C . TRP A 1 95 ? -7.077 2.851 11.384 1.00 96.00 95 TRP A C 1
ATOM 683 O O . TRP A 1 95 ? -6.193 2.980 10.537 1.00 96.00 95 TRP A O 1
ATOM 693 N N . VAL A 1 96 ? -7.685 1.672 11.595 1.00 96.88 96 VAL A N 1
ATOM 694 C CA . VAL A 1 96 ? -7.373 0.459 10.814 1.00 96.88 96 VAL A CA 1
ATOM 695 C C . VAL A 1 96 ? -7.640 0.693 9.328 1.00 96.88 96 VAL A C 1
ATOM 697 O O . VAL A 1 96 ? -6.767 0.407 8.514 1.00 96.88 96 VAL A O 1
ATOM 700 N N . ALA A 1 97 ? -8.790 1.261 8.960 1.00 96.50 97 ALA A N 1
ATOM 701 C CA . ALA A 1 97 ? -9.108 1.564 7.565 1.00 96.50 97 ALA A CA 1
ATOM 702 C C . ALA A 1 97 ? -8.048 2.479 6.921 1.00 96.50 97 ALA A C 1
ATOM 704 O O . ALA A 1 97 ? -7.627 2.254 5.787 1.00 96.50 97 ALA A O 1
ATOM 705 N N . GLN A 1 98 ? -7.547 3.473 7.657 1.00 96.38 98 GLN A N 1
ATOM 706 C CA . GLN A 1 98 ? -6.494 4.366 7.169 1.00 96.38 98 GLN A CA 1
ATOM 707 C C . GLN A 1 98 ? -5.139 3.654 7.034 1.00 96.38 98 GLN A C 1
ATOM 709 O O . GLN A 1 98 ? -4.439 3.865 6.043 1.00 96.38 98 GLN A O 1
ATOM 714 N N . VAL A 1 99 ? -4.785 2.755 7.961 1.00 97.31 99 VAL A N 1
ATOM 715 C CA . VAL A 1 99 ? -3.604 1.880 7.822 1.00 97.31 99 VAL A CA 1
ATOM 716 C C . VAL A 1 99 ? -3.699 1.039 6.546 1.00 97.31 99 VAL A C 1
ATOM 718 O O . VAL A 1 99 ? -2.714 0.941 5.814 1.00 97.31 99 VAL A O 1
ATOM 721 N N . LEU A 1 100 ? -4.872 0.474 6.246 1.00 97.56 100 LEU A N 1
ATOM 722 C CA . LEU A 1 100 ? -5.092 -0.334 5.042 1.00 97.56 100 LEU A CA 1
ATOM 723 C C . LEU A 1 100 ? -4.979 0.492 3.753 1.00 97.56 100 LEU A C 1
ATOM 725 O O . LEU A 1 100 ? -4.334 0.054 2.803 1.00 97.56 100 LEU A O 1
ATOM 729 N N . ARG A 1 101 ? -5.503 1.723 3.735 1.00 96.88 101 ARG A N 1
ATOM 730 C CA . ARG A 1 101 ? -5.328 2.644 2.596 1.00 96.88 101 ARG A CA 1
ATOM 731 C C . ARG A 1 101 ? -3.859 2.995 2.361 1.00 96.88 101 ARG A C 1
ATOM 733 O O . ARG A 1 101 ? -3.410 3.037 1.218 1.00 96.88 101 ARG A O 1
ATOM 740 N N . VAL A 1 102 ? -3.086 3.217 3.427 1.00 97.38 102 VAL A N 1
ATOM 741 C CA . VAL A 1 102 ? -1.639 3.475 3.316 1.00 97.38 102 VAL A CA 1
ATOM 742 C C . VAL A 1 102 ? -0.884 2.229 2.847 1.00 97.38 102 VAL A C 1
ATOM 744 O O . VAL A 1 102 ? 0.007 2.353 2.007 1.00 97.38 102 VAL A O 1
ATOM 747 N N . ALA A 1 103 ? -1.260 1.037 3.321 1.00 97.56 103 ALA A N 1
ATOM 748 C CA . ALA A 1 103 ? -0.718 -0.234 2.836 1.00 97.56 103 ALA A CA 1
ATOM 749 C C . ALA A 1 103 ? -0.947 -0.414 1.328 1.00 97.56 103 ALA A C 1
ATOM 751 O O . ALA A 1 103 ? -0.028 -0.786 0.600 1.00 97.56 103 ALA A O 1
ATOM 752 N N . GLU A 1 104 ? -2.145 -0.092 0.843 1.00 96.06 104 GLU A N 1
ATOM 753 C CA . GLU A 1 104 ? -2.454 -0.129 -0.584 1.00 96.06 104 GLU A CA 1
ATOM 754 C C . GLU A 1 104 ? -1.627 0.894 -1.379 1.00 96.06 104 GLU A C 1
ATOM 756 O O . GLU A 1 104 ? -1.068 0.558 -2.424 1.00 96.06 104 GLU A O 1
ATOM 761 N N . CYS A 1 105 ? -1.483 2.126 -0.875 1.00 95.88 105 CYS A N 1
ATOM 762 C CA . CYS A 1 105 ? -0.642 3.147 -1.509 1.00 95.88 105 CYS A CA 1
ATOM 763 C C . CYS A 1 105 ? 0.823 2.705 -1.603 1.00 95.88 105 CYS A C 1
ATOM 765 O O . CYS A 1 105 ? 1.460 2.918 -2.635 1.00 95.88 105 CYS A O 1
ATOM 767 N N . LEU A 1 106 ? 1.343 2.072 -0.545 1.00 96.06 106 LEU A N 1
ATOM 768 C CA . LEU A 1 106 ? 2.674 1.471 -0.549 1.00 96.06 106 LEU A CA 1
ATOM 769 C C . LEU A 1 106 ? 2.762 0.398 -1.624 1.00 96.06 106 LEU A C 1
ATOM 771 O O . LEU A 1 106 ? 3.677 0.449 -2.437 1.00 96.06 106 LEU A O 1
ATOM 775 N N . ALA A 1 107 ? 1.804 -0.526 -1.684 1.00 95.19 107 ALA A N 1
ATOM 776 C CA . ALA A 1 107 ? 1.849 -1.609 -2.656 1.00 95.19 107 ALA A CA 1
ATOM 777 C C . ALA A 1 107 ? 1.726 -1.146 -4.120 1.00 95.19 107 ALA A C 1
ATOM 779 O O . ALA A 1 107 ? 2.254 -1.788 -5.030 1.00 95.19 107 ALA A O 1
ATOM 780 N N . ARG A 1 108 ? 1.056 -0.017 -4.358 1.00 92.56 108 ARG A N 1
ATOM 781 C CA . ARG A 1 108 ? 0.938 0.622 -5.678 1.00 92.56 108 ARG A CA 1
ATOM 782 C C . ARG A 1 108 ? 2.134 1.501 -6.053 1.00 92.56 108 ARG A C 1
ATOM 784 O O . ARG A 1 108 ? 2.132 2.071 -7.141 1.00 92.56 108 ARG A O 1
ATOM 791 N N . PHE A 1 109 ? 3.122 1.666 -5.178 1.00 90.75 109 PHE A N 1
ATOM 792 C CA . PHE A 1 109 ? 4.350 2.377 -5.519 1.00 90.75 109 PHE A CA 1
ATOM 793 C C . PHE A 1 109 ? 5.152 1.513 -6.502 1.00 90.75 109 PHE A C 1
ATOM 795 O O . PHE A 1 109 ? 5.590 0.422 -6.139 1.00 90.75 109 PHE A O 1
ATOM 802 N N . ASP A 1 110 ? 5.251 1.936 -7.764 1.00 81.38 110 ASP A N 1
ATOM 803 C CA . ASP A 1 110 ? 5.751 1.072 -8.834 1.00 81.38 110 ASP A CA 1
ATOM 804 C C . ASP A 1 110 ? 7.284 1.081 -8.932 1.00 81.38 110 ASP A C 1
ATOM 806 O O . ASP A 1 110 ? 7.944 2.097 -8.716 1.00 81.38 110 ASP A O 1
ATOM 810 N N . ASN A 1 111 ? 7.858 -0.048 -9.345 1.00 71.56 111 ASN A N 1
ATOM 811 C CA . ASN A 1 111 ? 9.293 -0.194 -9.571 1.00 71.56 111 ASN A CA 1
ATOM 812 C C . ASN A 1 111 ? 9.788 0.698 -10.722 1.00 71.56 111 ASN A C 1
ATOM 814 O O . ASN A 1 111 ? 10.925 1.178 -10.698 1.00 71.56 111 ASN A O 1
ATOM 818 N N . ALA A 1 112 ? 8.923 0.966 -11.707 1.00 60.25 112 ALA A N 1
ATOM 819 C CA . ALA A 1 112 ? 9.212 1.878 -12.813 1.00 60.25 112 ALA A CA 1
ATOM 820 C C . ALA A 1 112 ? 9.515 3.312 -12.334 1.00 60.25 112 ALA A C 1
ATOM 822 O O . ALA A 1 112 ? 10.285 4.036 -12.969 1.00 60.25 112 ALA A O 1
ATOM 823 N N . GLU A 1 113 ? 8.973 3.714 -11.182 1.00 68.88 113 GLU A N 1
ATOM 824 C CA . GLU A 1 113 ? 9.183 5.048 -10.620 1.00 68.88 113 GLU A CA 1
ATOM 825 C C . GLU A 1 113 ? 10.604 5.247 -10.078 1.00 68.88 113 GLU A C 1
ATOM 827 O O . GLU A 1 113 ? 11.125 6.365 -10.141 1.00 68.88 113 GLU A O 1
ATOM 832 N N . PHE A 1 114 ? 11.256 4.173 -9.612 1.00 69.88 114 PHE A N 1
ATOM 833 C CA . PHE A 1 114 ? 12.660 4.203 -9.180 1.00 69.88 114 PHE A CA 1
ATOM 834 C C . PHE A 1 114 ? 13.612 4.370 -10.364 1.00 69.88 114 PHE A C 1
ATOM 836 O O . PHE A 1 114 ? 14.596 5.099 -10.275 1.00 69.88 114 PHE A O 1
ATOM 843 N N . ALA A 1 115 ? 13.314 3.714 -11.489 1.00 61.22 115 ALA A N 1
ATOM 844 C CA . ALA A 1 115 ? 14.145 3.798 -12.688 1.00 61.22 115 ALA A CA 1
ATOM 845 C C . ALA A 1 115 ? 14.120 5.208 -13.303 1.00 61.22 115 ALA A C 1
ATOM 847 O O . ALA A 1 115 ? 15.138 5.688 -13.799 1.00 61.22 115 ALA A O 1
ATOM 848 N N . ALA A 1 116 ? 12.971 5.887 -13.233 1.00 64.56 116 ALA A N 1
ATOM 849 C CA . ALA A 1 116 ? 12.808 7.242 -13.750 1.00 64.56 116 ALA A CA 1
ATOM 850 C C . ALA A 1 116 ? 13.435 8.323 -12.849 1.00 64.56 116 ALA A C 1
ATOM 852 O O . ALA A 1 116 ? 13.826 9.378 -13.344 1.00 64.56 116 ALA A O 1
ATOM 853 N N . ASN A 1 117 ? 13.545 8.082 -11.536 1.00 62.03 117 ASN A N 1
ATOM 854 C CA . ASN A 1 117 ? 14.048 9.063 -10.577 1.00 62.03 117 ASN A CA 1
ATOM 855 C C . ASN A 1 117 ? 15.214 8.512 -9.757 1.00 62.03 117 ASN A C 1
ATOM 857 O O . ASN A 1 117 ? 15.018 7.832 -8.756 1.00 62.03 117 ASN A O 1
ATOM 861 N N . GLN A 1 118 ? 16.433 8.946 -10.087 1.00 70.25 118 GLN A N 1
ATOM 862 C CA . GLN A 1 118 ? 17.658 8.606 -9.341 1.00 70.25 118 GLN A CA 1
ATOM 863 C C . GLN A 1 118 ? 17.652 9.057 -7.862 1.00 70.25 118 GLN A C 1
ATOM 865 O O . GLN A 1 118 ? 18.564 8.724 -7.111 1.00 70.25 118 GLN A O 1
ATOM 870 N N . LEU A 1 119 ? 16.645 9.826 -7.433 1.00 80.25 119 LEU A N 1
ATOM 871 C CA . LEU A 1 119 ? 16.515 10.342 -6.069 1.00 80.25 119 LEU A CA 1
ATOM 872 C C . LEU A 1 119 ? 15.967 9.317 -5.069 1.00 80.25 119 LEU A C 1
ATOM 874 O O . LEU A 1 119 ? 16.228 9.461 -3.877 1.00 80.25 119 LEU A O 1
ATOM 878 N N . ILE A 1 120 ? 15.197 8.321 -5.520 1.00 86.25 120 ILE A N 1
ATOM 879 C CA . ILE A 1 120 ? 14.651 7.277 -4.645 1.00 86.25 120 ILE A CA 1
ATOM 880 C C . ILE A 1 120 ? 15.137 5.936 -5.154 1.00 86.25 120 ILE A C 1
ATOM 882 O O . ILE A 1 120 ? 14.764 5.489 -6.235 1.00 86.25 120 ILE A O 1
ATOM 886 N N . THR A 1 121 ? 15.957 5.277 -4.346 1.00 90.31 121 THR A N 1
ATOM 887 C CA . THR A 1 121 ? 16.447 3.944 -4.678 1.00 90.31 121 THR A CA 1
ATOM 888 C C . THR A 1 121 ? 15.456 2.875 -4.215 1.00 90.31 121 THR A C 1
ATOM 890 O O . THR A 1 121 ? 14.737 3.063 -3.230 1.00 90.31 121 THR A O 1
ATOM 893 N N . ALA A 1 122 ? 15.482 1.697 -4.846 1.00 90.50 122 ALA A N 1
ATOM 894 C CA . ALA A 1 122 ? 14.734 0.527 -4.369 1.00 90.50 122 ALA A CA 1
ATOM 895 C C . ALA A 1 122 ? 15.060 0.190 -2.897 1.00 90.50 122 ALA A C 1
ATOM 897 O O . ALA A 1 122 ? 14.207 -0.269 -2.142 1.00 90.50 122 ALA A O 1
ATOM 898 N N . ARG A 1 123 ? 16.289 0.490 -2.452 1.00 92.75 123 ARG A N 1
ATOM 899 C CA . ARG A 1 123 ? 16.712 0.328 -1.056 1.00 92.75 123 ARG A CA 1
ATOM 900 C C . ARG A 1 123 ? 15.990 1.289 -0.110 1.00 92.75 123 ARG A C 1
ATOM 902 O O . ARG A 1 123 ? 15.728 0.918 1.030 1.00 92.75 123 ARG A O 1
ATOM 909 N N . ASP A 1 124 ? 15.700 2.513 -0.536 1.00 93.94 124 ASP A N 1
ATOM 910 C CA . ASP A 1 124 ? 14.980 3.481 0.299 1.00 93.94 124 ASP A CA 1
ATOM 911 C C . ASP A 1 124 ? 13.505 3.118 0.427 1.00 93.94 124 ASP A C 1
ATOM 913 O O . ASP A 1 124 ? 12.943 3.226 1.516 1.00 93.94 124 ASP A O 1
ATOM 917 N N . TYR A 1 125 ? 12.907 2.586 -0.638 1.00 94.44 125 TYR A N 1
ATOM 918 C CA . TYR A 1 125 ? 11.566 2.018 -0.567 1.00 94.44 125 TYR A CA 1
ATOM 919 C C . TYR A 1 125 ? 11.504 0.750 0.298 1.00 94.44 125 TYR A C 1
ATOM 921 O O . TYR A 1 125 ? 10.612 0.633 1.134 1.00 94.44 125 TYR A O 1
ATOM 929 N N . ALA A 1 126 ? 12.497 -0.141 0.223 1.00 95.00 126 ALA A N 1
ATOM 930 C CA . ALA A 1 126 ? 12.577 -1.290 1.128 1.00 95.00 126 ALA A CA 1
ATOM 931 C C . ALA A 1 126 ? 12.638 -0.862 2.610 1.00 95.00 126 ALA A C 1
ATOM 933 O O . ALA A 1 126 ? 11.963 -1.448 3.453 1.00 95.00 126 ALA A O 1
ATOM 934 N N . LYS A 1 127 ? 13.382 0.208 2.940 1.00 96.31 127 LYS A N 1
ATOM 935 C CA . LYS A 1 127 ? 13.376 0.789 4.300 1.00 96.31 127 LYS A CA 1
ATOM 936 C C . LYS A 1 127 ? 12.015 1.372 4.678 1.00 96.31 127 LYS A C 1
ATOM 938 O O . LYS A 1 127 ? 11.639 1.313 5.845 1.00 96.31 127 LYS A O 1
ATOM 943 N N . LEU A 1 128 ? 11.299 1.968 3.724 1.00 96.25 128 LEU A N 1
ATOM 944 C CA . LEU A 1 128 ? 9.956 2.501 3.946 1.00 96.25 128 LEU A CA 1
ATOM 945 C C . LEU A 1 128 ? 8.963 1.374 4.265 1.00 96.25 128 LEU A C 1
ATOM 947 O O . LEU A 1 128 ? 8.215 1.490 5.235 1.00 96.25 128 LEU A O 1
ATOM 951 N N . LEU A 1 129 ? 8.999 0.279 3.497 1.00 96.81 129 LEU A N 1
ATOM 952 C CA . LEU A 1 129 ? 8.207 -0.928 3.747 1.00 96.81 129 LEU A CA 1
ATOM 953 C C . LEU A 1 129 ? 8.528 -1.540 5.112 1.00 96.81 129 LEU A C 1
ATOM 955 O O . LEU A 1 129 ? 7.619 -1.766 5.909 1.00 96.81 129 LEU A O 1
ATOM 959 N N . ASP A 1 130 ? 9.812 -1.739 5.413 1.00 96.50 130 ASP A N 1
ATOM 960 C CA . ASP A 1 130 ? 10.273 -2.235 6.712 1.00 96.50 130 ASP A CA 1
ATOM 961 C C . ASP A 1 130 ? 9.761 -1.343 7.854 1.00 96.50 130 ASP A C 1
ATOM 963 O O . ASP A 1 130 ? 9.158 -1.823 8.814 1.00 96.50 130 ASP A O 1
ATOM 967 N N . ARG A 1 131 ? 9.877 -0.017 7.708 1.00 96.38 131 ARG A N 1
ATOM 968 C CA . ARG A 1 131 ? 9.372 0.936 8.700 1.00 96.38 131 ARG A CA 1
ATOM 969 C C . ARG A 1 131 ? 7.856 0.848 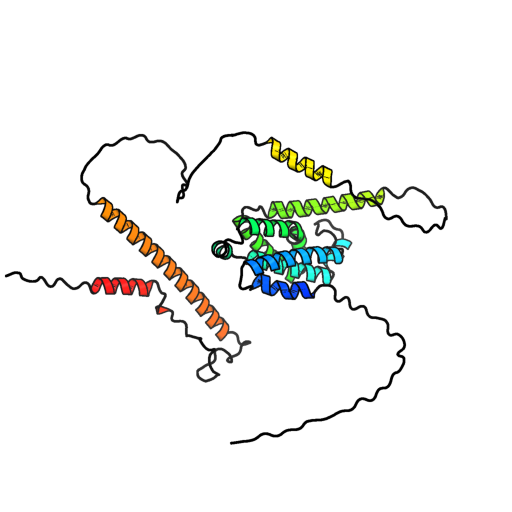8.881 1.00 96.38 131 ARG A C 1
ATOM 971 O O . ARG A 1 131 ? 7.387 0.922 10.018 1.00 96.38 131 ARG A O 1
ATOM 978 N N . PHE A 1 132 ? 7.094 0.716 7.796 1.00 97.62 132 PHE A N 1
ATOM 979 C CA . PHE A 1 132 ? 5.642 0.555 7.857 1.00 97.62 132 PHE A CA 1
ATOM 980 C C . PHE A 1 132 ? 5.256 -0.726 8.604 1.00 97.62 132 PHE A C 1
ATOM 982 O O . PHE A 1 132 ? 4.441 -0.673 9.525 1.00 97.62 132 PHE A O 1
ATOM 989 N N . LEU A 1 133 ? 5.881 -1.857 8.266 1.00 96.88 133 LEU A N 1
ATOM 990 C CA . LEU A 1 133 ? 5.599 -3.153 8.887 1.00 96.88 133 LEU A CA 1
ATOM 991 C C . LEU A 1 133 ? 6.028 -3.201 10.358 1.00 96.88 133 LEU A C 1
ATOM 993 O O . LEU A 1 133 ? 5.299 -3.748 11.182 1.00 96.88 133 LEU A O 1
ATOM 997 N N . GLN A 1 134 ? 7.129 -2.548 10.724 1.00 94.25 134 GLN A N 1
ATOM 998 C CA . GLN A 1 134 ? 7.504 -2.359 12.128 1.00 94.25 134 GLN A CA 1
ATOM 999 C C . GLN A 1 134 ? 6.478 -1.514 12.893 1.00 94.25 134 GLN A C 1
ATOM 1001 O O . GLN A 1 134 ? 6.241 -1.737 14.070 1.00 94.25 134 GLN A O 1
ATOM 1006 N N . CYS A 1 135 ? 5.845 -0.520 12.268 1.00 93.94 135 CYS A N 1
ATOM 1007 C CA . CYS A 1 135 ? 4.883 0.321 12.986 1.00 93.94 135 CYS A CA 1
ATOM 1008 C C . CYS A 1 135 ? 3.481 -0.304 13.046 1.00 93.94 135 CYS A C 1
ATOM 1010 O O . CYS A 1 135 ? 2.785 -0.155 14.050 1.00 93.94 135 CYS A O 1
ATOM 1012 N N . HIS A 1 136 ? 3.061 -0.985 11.980 1.00 95.50 136 HIS A N 1
ATOM 1013 C CA . HIS A 1 136 ? 1.659 -1.348 11.750 1.00 95.50 136 HIS A CA 1
ATOM 1014 C C . HIS A 1 136 ? 1.449 -2.807 11.329 1.00 95.50 136 HIS A C 1
ATOM 1016 O O . HIS A 1 136 ? 0.309 -3.253 11.235 1.00 95.50 136 HIS A O 1
ATOM 1022 N N . GLY A 1 137 ? 2.515 -3.580 11.114 1.00 94.75 137 GLY A N 1
ATOM 1023 C CA . GLY A 1 137 ? 2.441 -4.936 10.563 1.00 94.75 137 GLY A CA 1
ATOM 1024 C C . GLY A 1 137 ? 1.617 -5.909 11.403 1.00 94.75 137 GLY A C 1
ATOM 1025 O O . GLY A 1 137 ? 0.988 -6.806 10.855 1.00 94.75 137 GLY A O 1
ATOM 1026 N N . ALA A 1 138 ? 1.526 -5.700 12.716 1.00 93.56 138 ALA A N 1
ATOM 1027 C CA . ALA A 1 138 ? 0.719 -6.551 13.586 1.00 93.56 138 ALA A CA 1
ATOM 1028 C C . ALA A 1 138 ? -0.798 -6.490 13.272 1.00 93.56 138 ALA A C 1
ATOM 1030 O O . ALA A 1 138 ? -1.495 -7.490 13.435 1.00 93.56 138 ALA A O 1
ATOM 1031 N N . VAL A 1 139 ? -1.293 -5.379 12.704 1.00 95.00 139 VAL A N 1
ATOM 1032 C CA . VAL A 1 139 ? -2.674 -5.237 12.185 1.00 95.00 139 VAL A CA 1
ATOM 1033 C C . VAL A 1 139 ? -2.906 -6.118 10.949 1.00 95.00 139 VAL A C 1
ATOM 1035 O O . VAL A 1 139 ? -4.026 -6.537 10.675 1.00 95.00 139 VAL A O 1
ATOM 1038 N N . LEU A 1 140 ? -1.840 -6.449 10.218 1.00 96.12 140 LEU A N 1
ATOM 1039 C CA . LEU A 1 140 ? -1.876 -7.338 9.055 1.00 96.12 140 LEU A CA 1
ATOM 1040 C C . LEU A 1 140 ? -1.671 -8.814 9.435 1.00 96.12 140 LEU A C 1
ATOM 1042 O O . LEU A 1 140 ? -1.631 -9.687 8.569 1.00 96.12 140 LEU A O 1
ATOM 1046 N N . GLY A 1 141 ? -1.536 -9.131 10.725 1.00 94.50 141 GLY A N 1
ATOM 1047 C CA . GLY A 1 141 ? -1.454 -10.511 11.190 1.00 94.50 141 GLY A CA 1
ATOM 1048 C C . GLY A 1 141 ? -2.787 -11.242 11.008 1.00 94.50 141 GLY A C 1
ATOM 1049 O O . GLY A 1 141 ? -3.835 -10.718 11.377 1.00 94.50 141 GLY A O 1
ATOM 1050 N N . GLN A 1 142 ? -2.756 -12.489 10.517 1.00 94.31 142 GLN A N 1
ATOM 1051 C CA . GLN A 1 142 ? -3.970 -13.288 10.258 1.00 94.31 142 GLN A CA 1
ATOM 1052 C C . GLN A 1 142 ? -4.944 -13.292 11.444 1.00 94.31 142 GLN A C 1
ATOM 1054 O O . GLN A 1 142 ? -6.132 -13.044 11.283 1.00 94.31 142 GLN A O 1
ATOM 1059 N N . ARG A 1 143 ? -4.421 -13.501 12.657 1.00 92.12 143 ARG A N 1
ATOM 1060 C CA . ARG A 1 143 ? -5.232 -13.583 13.878 1.00 92.12 143 ARG A CA 1
ATOM 1061 C C . ARG A 1 143 ? -5.965 -12.277 14.202 1.00 92.12 143 ARG A C 1
ATOM 1063 O O . ARG A 1 143 ? -7.039 -12.324 14.794 1.00 92.12 143 ARG A O 1
ATOM 1070 N N . PHE A 1 144 ? -5.381 -11.129 13.855 1.00 93.69 144 PHE A N 1
ATOM 1071 C CA . PHE A 1 144 ? -6.032 -9.830 14.009 1.00 93.69 144 PHE A CA 1
ATOM 1072 C C . PHE A 1 144 ? -7.095 -9.637 12.923 1.00 93.69 144 PHE A C 1
ATOM 1074 O O . PHE A 1 144 ? -8.236 -9.299 13.232 1.00 93.69 144 PHE A O 1
ATOM 1081 N N . ILE A 1 145 ? -6.744 -9.946 11.671 1.00 95.12 145 ILE A N 1
ATOM 1082 C CA . ILE A 1 145 ? -7.639 -9.862 10.511 1.00 95.12 145 ILE A CA 1
ATOM 1083 C C . ILE A 1 145 ? -8.921 -10.679 10.729 1.00 95.12 145 ILE A C 1
ATOM 1085 O O . ILE A 1 145 ? -10.019 -10.175 10.497 1.00 95.12 145 ILE A O 1
ATOM 1089 N N . ASP A 1 146 ? -8.815 -11.899 11.260 1.00 93.75 146 ASP A N 1
ATOM 1090 C CA . ASP A 1 146 ? -9.964 -12.783 11.503 1.00 93.75 146 ASP A CA 1
ATOM 1091 C C . ASP A 1 146 ? -11.009 -12.179 12.466 1.00 93.75 146 ASP A C 1
ATOM 1093 O O . ASP A 1 146 ? -12.182 -12.563 12.442 1.00 93.75 146 ASP A O 1
ATOM 1097 N N . ARG A 1 147 ? -10.604 -11.212 13.301 1.00 92.31 147 ARG A N 1
ATOM 1098 C CA . ARG A 1 147 ? -11.465 -10.518 14.275 1.00 92.31 147 ARG A CA 1
ATOM 1099 C C . ARG A 1 147 ? -12.090 -9.240 13.732 1.00 92.31 147 ARG A C 1
ATOM 1101 O O . ARG A 1 147 ? -13.000 -8.699 14.360 1.00 92.31 147 ARG A O 1
ATOM 1108 N N . LEU A 1 148 ? -11.620 -8.749 12.587 1.00 93.19 148 LEU A N 1
ATOM 1109 C CA . LEU A 1 148 ? -12.161 -7.545 11.975 1.00 93.19 148 LEU A CA 1
ATOM 1110 C C . LEU A 1 148 ? -13.583 -7.784 11.438 1.00 93.19 148 LEU A C 1
ATOM 1112 O O . LEU A 1 148 ? -13.929 -8.913 11.056 1.00 93.19 148 LEU A O 1
ATOM 1116 N N . PRO A 1 149 ? -14.413 -6.723 11.365 1.00 94.06 149 PRO A N 1
ATOM 1117 C CA . PRO A 1 149 ? -15.657 -6.747 10.602 1.00 94.06 149 PRO A CA 1
ATOM 1118 C C . PRO A 1 149 ? -15.404 -7.205 9.161 1.00 94.06 149 PRO A C 1
ATOM 1120 O O . PRO A 1 149 ? -14.366 -6.869 8.596 1.00 94.06 149 PRO A O 1
ATOM 1123 N N . ALA A 1 150 ? -16.356 -7.927 8.561 1.00 94.12 150 ALA A N 1
ATOM 1124 C CA . ALA A 1 150 ? -16.185 -8.552 7.243 1.00 94.12 150 ALA A CA 1
ATOM 1125 C C . ALA A 1 150 ? -15.639 -7.586 6.171 1.00 94.12 150 ALA A C 1
ATOM 1127 O O . ALA A 1 150 ? -14.669 -7.917 5.503 1.00 94.12 150 ALA A O 1
ATOM 1128 N N . ALA A 1 151 ? -16.171 -6.361 6.099 1.00 92.12 151 ALA A N 1
ATOM 1129 C CA . ALA A 1 151 ? -15.705 -5.350 5.147 1.00 92.12 151 ALA A CA 1
ATOM 1130 C C . ALA A 1 151 ? -14.203 -5.025 5.291 1.00 92.12 151 ALA A C 1
ATOM 1132 O O . ALA A 1 151 ? -13.464 -5.063 4.315 1.00 92.12 151 ALA A O 1
ATOM 1133 N N . LEU A 1 152 ? -13.728 -4.779 6.519 1.00 95.31 152 LEU A N 1
ATOM 1134 C CA . LEU A 1 152 ? -12.314 -4.473 6.777 1.00 95.31 152 LEU A CA 1
ATOM 1135 C C . LEU A 1 152 ? -11.418 -5.710 6.676 1.00 95.31 152 LEU A C 1
ATOM 1137 O O . LEU A 1 152 ? -10.226 -5.592 6.412 1.00 95.31 152 LEU A O 1
ATOM 1141 N N . ARG A 1 153 ? -11.976 -6.899 6.912 1.00 96.50 153 ARG A N 1
ATOM 1142 C CA . ARG A 1 153 ? -11.252 -8.165 6.806 1.00 96.50 153 ARG A CA 1
ATOM 1143 C C . ARG A 1 153 ? -10.814 -8.428 5.373 1.00 96.50 153 ARG A C 1
ATOM 1145 O O . ARG A 1 153 ? -9.648 -8.745 5.157 1.00 96.50 153 ARG A O 1
ATOM 1152 N N . ASP A 1 154 ? -11.727 -8.272 4.420 1.00 96.56 154 ASP A N 1
ATOM 1153 C CA . ASP A 1 154 ? -11.439 -8.504 3.005 1.00 96.56 154 ASP A CA 1
ATOM 1154 C C . ASP A 1 154 ? -10.399 -7.495 2.495 1.00 96.56 154 ASP A C 1
ATOM 1156 O O . ASP A 1 154 ? -9.403 -7.885 1.884 1.00 96.56 154 ASP A O 1
ATOM 1160 N N . GLU A 1 155 ? -10.555 -6.215 2.848 1.00 96.56 155 GLU A N 1
ATOM 1161 C CA . GLU A 1 155 ? -9.569 -5.168 2.549 1.00 96.56 155 GLU A CA 1
ATOM 1162 C C . GLU A 1 155 ? -8.193 -5.479 3.158 1.00 96.56 155 GLU A C 1
ATOM 1164 O O . GLU A 1 155 ? -7.169 -5.340 2.487 1.00 96.56 155 GLU A O 1
ATOM 1169 N N . ALA A 1 156 ? -8.149 -5.958 4.405 1.00 97.00 156 ALA A N 1
ATOM 1170 C CA . ALA A 1 156 ? -6.900 -6.313 5.071 1.00 97.00 156 ALA A CA 1
ATOM 1171 C C . ALA A 1 156 ? -6.204 -7.516 4.426 1.00 97.00 156 ALA A C 1
ATOM 1173 O O . ALA A 1 156 ? -4.978 -7.519 4.316 1.00 97.00 156 ALA A O 1
ATOM 1174 N N . LEU A 1 157 ? -6.960 -8.521 3.971 1.00 97.19 157 LEU A N 1
ATOM 1175 C CA . LEU A 1 157 ? -6.408 -9.664 3.240 1.00 97.19 157 LEU A CA 1
ATOM 1176 C C . LEU A 1 157 ? -5.824 -9.237 1.890 1.00 97.19 157 LEU A C 1
ATOM 1178 O O . LEU A 1 157 ? -4.720 -9.664 1.545 1.00 97.19 157 LEU A O 1
ATOM 1182 N N . VAL A 1 158 ? -6.516 -8.357 1.160 1.00 96.81 158 VAL A N 1
ATOM 1183 C CA . VAL A 1 158 ? -6.014 -7.800 -0.103 1.00 96.81 158 VAL A CA 1
ATOM 1184 C C . VAL A 1 158 ? -4.739 -6.998 0.145 1.00 96.81 158 VAL A C 1
ATOM 1186 O O . VAL A 1 158 ? -3.703 -7.314 -0.441 1.00 96.81 158 VAL A O 1
ATOM 1189 N N . ALA A 1 159 ? -4.769 -6.029 1.063 1.00 96.81 159 ALA A N 1
ATOM 1190 C CA . ALA A 1 159 ? -3.609 -5.204 1.395 1.00 96.81 159 ALA A CA 1
ATOM 1191 C C . ALA A 1 159 ? -2.410 -6.049 1.849 1.00 96.81 159 ALA A C 1
ATOM 1193 O O . ALA A 1 159 ? -1.278 -5.800 1.433 1.00 96.81 159 ALA A O 1
ATOM 1194 N N . ARG A 1 160 ? -2.658 -7.091 2.651 1.00 97.06 160 ARG A N 1
ATOM 1195 C CA . ARG A 1 160 ? -1.633 -8.050 3.058 1.00 97.06 160 ARG A CA 1
ATOM 1196 C C . ARG A 1 160 ? -1.020 -8.772 1.863 1.00 97.06 160 ARG A C 1
ATOM 1198 O O . ARG A 1 160 ? 0.199 -8.796 1.766 1.00 97.06 160 ARG A O 1
ATOM 1205 N N . SER A 1 161 ? -1.833 -9.347 0.976 1.00 97.25 161 SER A N 1
ATOM 1206 C CA . SER A 1 161 ? -1.318 -10.085 -0.188 1.00 97.25 161 SER A CA 1
ATOM 1207 C C . SER A 1 161 ? -0.461 -9.198 -1.096 1.00 97.25 161 SER A C 1
ATOM 1209 O O . SER A 1 161 ? 0.617 -9.602 -1.521 1.00 97.25 161 SER A O 1
ATOM 1211 N N . LEU A 1 162 ? -0.888 -7.949 -1.304 1.00 96.19 162 LEU A N 1
ATOM 1212 C CA . LEU A 1 162 ? -0.155 -6.966 -2.093 1.00 96.19 162 LEU A CA 1
ATOM 1213 C C . LEU A 1 162 ? 1.192 -6.601 -1.449 1.00 96.19 162 LEU A C 1
ATOM 1215 O O . LEU A 1 162 ? 2.210 -6.520 -2.137 1.00 96.19 162 LEU A O 1
ATOM 1219 N N . LEU A 1 163 ? 1.217 -6.400 -0.128 1.00 96.62 163 LEU A N 1
ATOM 1220 C CA . LEU A 1 163 ? 2.455 -6.120 0.600 1.00 96.62 163 LEU A CA 1
ATOM 1221 C C . LEU A 1 163 ? 3.385 -7.333 0.684 1.00 96.62 163 LEU A C 1
ATOM 1223 O O . LEU A 1 163 ? 4.596 -7.138 0.633 1.00 96.62 163 LEU A O 1
ATOM 1227 N N . GLU A 1 164 ? 2.854 -8.554 0.794 1.00 96.75 164 GLU A N 1
ATOM 1228 C CA . GLU A 1 164 ? 3.643 -9.792 0.734 1.00 96.75 164 GLU A CA 1
ATOM 1229 C C . GLU A 1 164 ? 4.409 -9.860 -0.597 1.00 96.75 164 GLU A C 1
ATOM 1231 O O . GLU A 1 164 ? 5.635 -9.959 -0.577 1.00 96.75 164 GLU A O 1
ATOM 1236 N N . THR A 1 165 ? 3.727 -9.664 -1.733 1.00 95.88 165 THR A N 1
ATOM 1237 C CA . THR A 1 165 ? 4.374 -9.628 -3.057 1.00 95.88 165 THR A CA 1
ATOM 1238 C C . THR A 1 165 ? 5.441 -8.535 -3.152 1.00 95.88 165 THR A C 1
ATOM 1240 O O . THR A 1 165 ? 6.552 -8.793 -3.610 1.00 95.88 165 THR A O 1
ATOM 1243 N N . ARG A 1 166 ? 5.162 -7.318 -2.665 1.00 94.50 166 ARG A N 1
ATOM 1244 C CA . ARG A 1 166 ? 6.164 -6.237 -2.681 1.00 94.50 166 ARG A CA 1
ATOM 1245 C C . ARG A 1 166 ? 7.358 -6.508 -1.776 1.00 94.50 166 ARG A C 1
ATOM 1247 O O . ARG A 1 166 ? 8.481 -6.153 -2.120 1.00 94.50 166 ARG A O 1
ATOM 1254 N N . CYS A 1 167 ? 7.147 -7.128 -0.621 1.00 96.06 167 CYS A N 1
ATOM 1255 C CA . CYS A 1 167 ? 8.249 -7.513 0.252 1.00 96.06 167 CYS A CA 1
ATOM 1256 C C . CYS A 1 167 ? 9.157 -8.536 -0.436 1.00 96.06 167 CYS A C 1
ATOM 1258 O O . CYS A 1 167 ? 10.375 -8.363 -0.407 1.00 96.06 167 CYS A O 1
ATOM 1260 N N . GLU A 1 168 ? 8.580 -9.534 -1.110 1.00 95.00 168 GLU A N 1
ATOM 1261 C CA . GLU A 1 168 ? 9.328 -10.532 -1.881 1.00 95.00 168 GLU A CA 1
ATOM 1262 C C . GLU A 1 168 ? 10.166 -9.886 -2.995 1.00 95.00 168 GLU A C 1
ATOM 1264 O O . GLU A 1 168 ? 11.359 -10.177 -3.102 1.00 95.00 168 GLU A O 1
ATOM 1269 N N . GLU A 1 169 ? 9.594 -8.941 -3.752 1.00 94.00 169 GLU A N 1
ATOM 1270 C CA . GLU A 1 169 ? 10.309 -8.178 -4.792 1.00 94.00 169 GLU A CA 1
ATOM 1271 C C . GLU A 1 169 ? 11.539 -7.425 -4.252 1.00 94.00 169 GLU A C 1
ATOM 1273 O O . GLU A 1 169 ? 12.536 -7.265 -4.959 1.00 94.00 169 GLU A O 1
ATOM 1278 N N . HIS A 1 170 ? 11.496 -6.986 -2.992 1.00 93.50 170 HIS A N 1
ATOM 1279 C CA . HIS A 1 170 ? 12.576 -6.239 -2.343 1.00 93.50 170 HIS A CA 1
ATOM 1280 C C . HIS A 1 170 ? 13.413 -7.071 -1.356 1.00 93.50 170 HIS A C 1
ATOM 1282 O O . HIS A 1 170 ? 14.227 -6.507 -0.619 1.00 93.50 170 HIS A O 1
ATOM 1288 N N . GLY A 1 171 ? 13.256 -8.400 -1.344 1.00 93.94 171 GLY A N 1
ATOM 1289 C CA . GLY A 1 171 ? 14.036 -9.308 -0.495 1.00 93.94 171 GLY A CA 1
ATOM 1290 C C . GLY A 1 171 ? 13.742 -9.187 1.006 1.00 93.94 171 GLY A C 1
ATOM 1291 O O . GLY A 1 171 ? 14.607 -9.487 1.831 1.00 93.94 171 GLY A O 1
ATOM 1292 N N . LEU A 1 172 ? 12.546 -8.723 1.370 1.00 94.06 172 LEU A N 1
ATOM 1293 C CA . LEU A 1 172 ? 12.056 -8.652 2.744 1.00 94.06 172 LEU A CA 1
ATOM 1294 C C . LEU A 1 172 ? 11.186 -9.879 3.051 1.00 94.06 172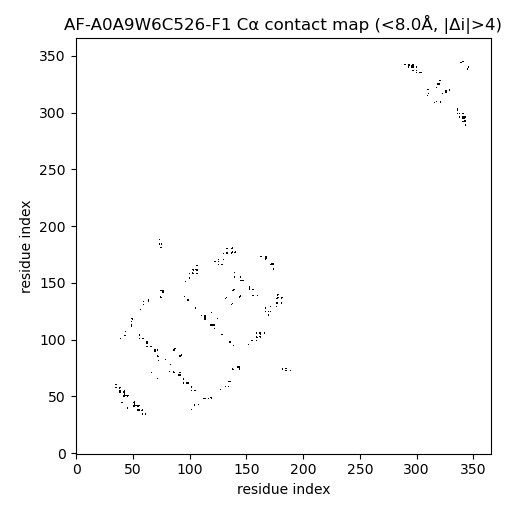 LEU A C 1
ATOM 1296 O O . LEU A 1 172 ? 10.289 -10.222 2.286 1.00 94.06 172 LEU A O 1
ATOM 1300 N N . ASP A 1 173 ? 11.399 -10.514 4.204 1.00 94.56 173 ASP A N 1
ATOM 1301 C CA . ASP A 1 173 ? 10.512 -11.579 4.684 1.00 94.56 173 ASP A CA 1
ATOM 1302 C C . ASP A 1 173 ? 9.350 -10.965 5.478 1.00 94.56 173 ASP A C 1
ATOM 1304 O O . ASP A 1 173 ? 9.471 -10.664 6.671 1.00 94.56 173 ASP A O 1
ATOM 1308 N N . PHE A 1 174 ? 8.212 -10.780 4.802 1.00 95.69 174 PHE A N 1
ATOM 1309 C CA . PHE A 1 174 ? 6.994 -10.220 5.392 1.00 95.69 174 PHE A CA 1
ATOM 1310 C C . PHE A 1 174 ? 6.568 -10.960 6.668 1.00 95.69 174 PHE A C 1
ATOM 1312 O O . PHE A 1 174 ? 6.199 -10.334 7.664 1.00 95.69 174 PHE A O 1
ATOM 1319 N N . ARG A 1 175 ? 6.640 -12.298 6.670 1.00 93.56 175 ARG A N 1
ATOM 1320 C CA . ARG A 1 175 ? 6.194 -13.118 7.807 1.00 93.56 175 ARG A CA 1
ATOM 1321 C C . ARG A 1 175 ? 7.123 -12.956 8.998 1.00 93.56 175 ARG A C 1
ATOM 1323 O O . ARG A 1 175 ? 6.642 -12.912 10.130 1.00 93.56 175 ARG A O 1
ATOM 1330 N N . CYS A 1 176 ? 8.425 -12.852 8.744 1.00 92.81 176 CYS A N 1
ATOM 1331 C CA . CYS A 1 176 ? 9.413 -12.567 9.777 1.00 92.81 176 CYS A CA 1
ATOM 1332 C C . CYS A 1 176 ? 9.166 -11.188 10.404 1.00 92.81 176 CYS A C 1
ATOM 1334 O O . CYS A 1 176 ? 9.025 -11.100 11.620 1.00 92.81 176 CYS A O 1
ATOM 1336 N N . LEU A 1 177 ? 8.991 -10.140 9.589 1.00 91.88 177 LEU A N 1
ATOM 1337 C CA . LEU A 1 177 ? 8.766 -8.771 10.073 1.00 91.88 177 LEU A CA 1
ATOM 1338 C C . LEU A 1 177 ? 7.470 -8.633 10.883 1.00 91.88 177 LEU A C 1
ATOM 1340 O O . LEU A 1 177 ? 7.485 -8.109 11.997 1.00 91.88 177 LEU A O 1
ATOM 1344 N N . VAL A 1 178 ? 6.350 -9.142 10.361 1.00 92.81 178 VAL A N 1
ATOM 1345 C CA . VAL A 1 178 ? 5.065 -9.115 11.079 1.00 92.81 178 VAL A CA 1
ATOM 1346 C C . VAL A 1 178 ? 5.131 -9.974 12.344 1.00 92.81 178 VAL A C 1
ATOM 1348 O O . VAL A 1 178 ? 4.641 -9.564 13.397 1.00 92.81 178 VAL A O 1
ATOM 1351 N N . GLY A 1 179 ? 5.763 -11.148 12.272 1.00 89.06 179 GLY A N 1
ATOM 1352 C CA . GLY A 1 179 ? 5.929 -12.046 13.412 1.00 89.06 179 GLY A CA 1
ATOM 1353 C C . GLY A 1 179 ? 6.784 -11.444 14.527 1.00 89.06 179 GLY A C 1
ATOM 1354 O O . GLY A 1 179 ? 6.398 -11.512 15.695 1.00 89.06 179 GLY A O 1
ATOM 1355 N N . ASP A 1 180 ? 7.911 -10.825 14.183 1.00 89.44 180 ASP A N 1
ATOM 1356 C CA . ASP A 1 180 ? 8.787 -10.146 15.137 1.00 89.44 180 ASP A CA 1
ATOM 1357 C C . ASP A 1 180 ? 8.093 -8.948 15.774 1.00 89.44 180 ASP A C 1
ATOM 1359 O O . ASP A 1 180 ? 8.214 -8.757 16.983 1.00 89.44 180 ASP A O 1
ATOM 1363 N N . GLN A 1 181 ? 7.286 -8.209 15.013 1.00 88.50 181 GLN A N 1
ATOM 1364 C CA . GLN A 1 181 ? 6.522 -7.094 15.558 1.00 88.50 181 GLN A CA 1
ATOM 1365 C C . GLN A 1 181 ? 5.476 -7.546 16.584 1.00 88.50 181 GLN A C 1
ATOM 1367 O O . GLN A 1 181 ? 5.377 -6.969 17.667 1.00 88.50 181 GLN A O 1
ATOM 1372 N N . VAL A 1 182 ? 4.728 -8.612 16.285 1.00 88.06 182 VAL A N 1
ATOM 1373 C CA . VAL A 1 182 ? 3.758 -9.191 17.231 1.00 88.06 182 VAL A CA 1
ATOM 1374 C C . VAL A 1 182 ? 4.461 -9.678 18.505 1.00 88.06 182 VAL A C 1
ATOM 1376 O O . VAL A 1 182 ? 3.946 -9.479 19.606 1.00 88.06 182 VAL A O 1
ATOM 1379 N N . ARG A 1 183 ? 5.658 -10.273 18.385 1.00 88.00 183 ARG A N 1
ATOM 1380 C CA . ARG A 1 183 ? 6.462 -10.709 19.542 1.00 88.00 183 ARG A CA 1
ATOM 1381 C C . ARG A 1 183 ? 6.984 -9.534 20.367 1.00 88.00 183 ARG A C 1
ATOM 1383 O O . ARG A 1 183 ? 6.900 -9.590 21.589 1.00 88.00 183 ARG A O 1
ATOM 1390 N N . GLN A 1 184 ? 7.510 -8.489 19.726 1.00 88.12 184 GLN A N 1
ATOM 1391 C CA . GLN A 1 184 ? 8.012 -7.294 20.414 1.00 88.12 184 GLN A CA 1
ATOM 1392 C C . GLN A 1 184 ? 6.899 -6.622 21.219 1.00 88.12 184 GLN A C 1
ATOM 1394 O O . GLN A 1 184 ? 7.076 -6.336 22.399 1.00 88.12 184 GLN A O 1
ATOM 1399 N N . GLN A 1 185 ? 5.719 -6.467 20.621 1.00 84.44 185 GLN A N 1
ATOM 1400 C CA . GLN A 1 185 ? 4.573 -5.879 21.307 1.00 84.44 185 GLN A CA 1
ATOM 1401 C C . GLN A 1 185 ? 4.076 -6.724 22.489 1.00 84.44 185 GLN A C 1
ATOM 1403 O O . GLN A 1 185 ? 3.698 -6.170 23.521 1.00 84.44 185 GLN A O 1
ATOM 1408 N N . ALA A 1 186 ? 4.102 -8.055 22.369 1.00 84.81 186 ALA A N 1
ATOM 1409 C CA . ALA A 1 186 ? 3.781 -8.942 23.486 1.00 84.81 186 ALA A CA 1
ATOM 1410 C C . ALA A 1 186 ? 4.779 -8.776 24.650 1.00 84.81 186 ALA A C 1
ATOM 1412 O O . ALA A 1 186 ? 4.369 -8.665 25.804 1.00 84.81 186 ALA A O 1
ATOM 1413 N N . GLN A 1 187 ? 6.080 -8.673 24.351 1.00 87.25 187 GLN A N 1
ATOM 1414 C CA . GLN A 1 187 ? 7.123 -8.467 25.364 1.00 87.25 187 GLN A CA 1
ATOM 1415 C C . GLN A 1 187 ? 7.017 -7.102 26.060 1.00 87.25 187 GLN A C 1
ATOM 1417 O O . GLN A 1 187 ? 7.214 -7.009 27.273 1.00 87.25 187 GLN A O 1
ATOM 1422 N N . GLU A 1 188 ? 6.691 -6.040 25.320 1.00 85.75 188 GLU A N 1
ATOM 1423 C CA . GLU A 1 188 ? 6.497 -4.702 25.891 1.00 85.75 188 GLU A CA 1
ATOM 1424 C C . GLU A 1 188 ? 5.305 -4.660 26.860 1.00 85.75 188 GLU A C 1
ATOM 1426 O O . GLU A 1 188 ? 5.395 -4.030 27.918 1.00 85.75 188 GLU A O 1
ATOM 1431 N N . GLN A 1 189 ? 4.216 -5.374 26.554 1.00 79.44 189 GLN A N 1
ATOM 1432 C CA . GLN A 1 189 ? 3.065 -5.484 27.456 1.00 79.44 189 GLN A CA 1
ATOM 1433 C C . GLN A 1 189 ? 3.399 -6.250 28.742 1.00 79.44 189 GLN A C 1
ATOM 1435 O O . GLN A 1 189 ? 3.014 -5.810 29.829 1.00 79.44 189 GLN A O 1
ATOM 1440 N N . GLU A 1 190 ? 4.150 -7.352 28.653 1.00 82.25 190 GLU A N 1
ATOM 1441 C CA . GLU A 1 190 ? 4.583 -8.111 29.835 1.00 82.25 190 GLU A CA 1
ATOM 1442 C C . GLU A 1 190 ? 5.479 -7.272 30.761 1.00 82.25 190 GLU A C 1
ATOM 1444 O O . GLU A 1 190 ? 5.295 -7.277 31.982 1.00 82.25 190 GLU A O 1
ATOM 1449 N N . GLN A 1 191 ? 6.410 -6.492 30.200 1.00 81.50 191 GLN A N 1
ATOM 1450 C CA . GLN A 1 191 ? 7.291 -5.622 30.988 1.00 81.50 191 GLN A CA 1
ATOM 1451 C C . GLN A 1 191 ? 6.530 -4.487 31.684 1.00 81.50 191 GLN A C 1
ATOM 1453 O O . GLN A 1 191 ? 6.807 -4.176 32.847 1.00 81.50 191 GLN A O 1
ATOM 1458 N N . GLN A 1 192 ? 5.543 -3.888 31.012 1.00 75.88 192 GLN A N 1
ATOM 1459 C CA . GLN A 1 192 ? 4.713 -2.845 31.617 1.00 75.88 192 GLN A CA 1
ATOM 1460 C C . GLN A 1 192 ? 3.841 -3.406 32.750 1.00 75.88 192 GLN A C 1
ATOM 1462 O O . GLN A 1 192 ? 3.787 -2.800 33.824 1.00 75.88 192 GLN A O 1
ATOM 1467 N N . GLY A 1 193 ? 3.252 -4.595 32.569 1.00 67.62 193 GLY A N 1
ATOM 1468 C CA . GLY A 1 193 ? 2.458 -5.275 33.599 1.00 67.62 193 GLY A CA 1
ATOM 1469 C C . GLY A 1 193 ? 3.264 -5.663 34.845 1.00 67.62 193 GLY A C 1
ATOM 1470 O O . GLY A 1 193 ? 2.791 -5.487 35.969 1.00 67.62 193 GLY A O 1
ATOM 1471 N N . ALA A 1 194 ? 4.506 -6.124 34.673 1.00 65.06 194 ALA A N 1
ATOM 1472 C CA . ALA A 1 194 ? 5.371 -6.517 35.789 1.00 65.06 194 ALA A CA 1
ATOM 1473 C C . ALA A 1 194 ? 5.847 -5.324 36.643 1.00 65.06 194 ALA A C 1
ATOM 1475 O O . ALA A 1 194 ? 5.967 -5.448 37.864 1.00 65.06 194 ALA A O 1
ATOM 1476 N N . SER A 1 195 ? 6.075 -4.151 36.036 1.00 57.53 195 SER A N 1
ATOM 1477 C CA . SER A 1 195 ? 6.506 -2.949 36.771 1.00 57.53 195 SER A CA 1
ATOM 1478 C C . SER A 1 195 ? 5.411 -2.341 37.658 1.00 57.53 195 SER A C 1
ATOM 1480 O O . SER A 1 195 ? 5.715 -1.790 38.716 1.00 57.53 195 SER A O 1
ATOM 1482 N N . ALA A 1 196 ? 4.135 -2.503 37.289 1.00 55.53 196 ALA A N 1
ATOM 1483 C CA . ALA A 1 196 ? 3.006 -2.005 38.076 1.00 55.53 196 ALA A CA 1
ATOM 1484 C C . ALA A 1 196 ? 2.755 -2.842 39.348 1.00 55.53 196 ALA A C 1
ATOM 1486 O O . ALA A 1 196 ? 2.238 -2.327 40.338 1.00 55.53 196 ALA A O 1
ATOM 1487 N N . GLY A 1 197 ? 3.159 -4.119 39.353 1.00 50.19 197 GLY A N 1
ATOM 1488 C CA . GLY A 1 197 ? 2.984 -5.035 40.487 1.00 50.19 197 GLY A CA 1
ATOM 1489 C C . GLY A 1 197 ? 4.061 -4.944 41.577 1.00 50.19 197 GLY A C 1
ATOM 1490 O O . GLY A 1 197 ? 3.837 -5.411 42.692 1.00 50.19 197 GLY A O 1
ATOM 1491 N N . ALA A 1 198 ? 5.219 -4.335 41.299 1.00 50.25 198 ALA A N 1
ATOM 1492 C CA . ALA A 1 198 ? 6.333 -4.262 42.254 1.00 50.25 198 ALA A CA 1
ATOM 1493 C C . ALA A 1 198 ? 6.260 -3.067 43.231 1.00 50.25 198 ALA A C 1
ATOM 1495 O O . ALA A 1 198 ? 7.060 -2.996 44.162 1.00 50.25 198 ALA A O 1
ATOM 1496 N N . SER A 1 199 ? 5.292 -2.154 43.074 1.00 46.97 199 SER A N 1
ATOM 1497 C CA . SER A 1 199 ? 5.110 -0.970 43.934 1.00 46.97 199 SER A CA 1
ATOM 1498 C C . SER A 1 199 ? 3.763 -0.988 44.670 1.00 46.97 199 SER A C 1
ATOM 1500 O O . SER A 1 199 ? 2.976 -0.049 44.613 1.00 46.97 199 SER A O 1
ATOM 1502 N N . ALA A 1 200 ? 3.461 -2.091 45.357 1.00 47.97 200 ALA A N 1
ATOM 1503 C CA . ALA A 1 200 ? 2.293 -2.193 46.233 1.00 47.97 200 ALA A CA 1
ATOM 1504 C C . ALA A 1 200 ? 2.638 -2.953 47.522 1.00 47.97 200 ALA A C 1
ATOM 1506 O O . ALA A 1 200 ? 2.077 -4.005 47.825 1.00 47.97 200 ALA A O 1
ATOM 1507 N N . LYS A 1 201 ? 3.601 -2.429 48.294 1.00 46.47 201 LYS A N 1
ATOM 1508 C CA . LYS A 1 201 ? 3.799 -2.836 49.694 1.00 46.47 201 LYS A CA 1
ATOM 1509 C C . LYS A 1 201 ? 4.473 -1.743 50.537 1.00 46.47 201 LYS A C 1
ATOM 1511 O O . LYS A 1 201 ? 5.625 -1.873 50.927 1.00 46.47 201 LYS A O 1
ATOM 1516 N N . ALA A 1 202 ? 3.733 -0.681 50.853 1.00 40.81 202 ALA A N 1
ATOM 1517 C CA . ALA A 1 202 ? 3.929 0.120 52.066 1.00 40.81 202 ALA A CA 1
ATOM 1518 C C . ALA A 1 202 ? 2.620 0.858 52.397 1.00 40.81 202 ALA A C 1
ATOM 1520 O O . ALA A 1 202 ? 2.020 1.481 51.527 1.00 40.81 202 ALA A O 1
ATOM 1521 N N . GLY A 1 203 ? 2.144 0.688 53.632 1.00 37.19 203 GLY A N 1
ATOM 1522 C CA . GLY A 1 203 ? 0.830 1.120 54.113 1.00 37.19 203 GLY A CA 1
ATOM 1523 C C . GLY A 1 203 ? 0.662 2.633 54.330 1.00 37.19 203 GLY A C 1
ATOM 1524 O O . GLY A 1 203 ? 1.550 3.420 54.008 1.00 37.19 203 GLY A O 1
ATOM 1525 N N . PRO A 1 204 ? -0.498 3.047 54.873 1.00 47.75 204 PRO A N 1
ATOM 1526 C CA . PRO A 1 204 ? -0.958 4.425 54.828 1.00 47.75 204 PRO A CA 1
ATOM 1527 C C . PRO A 1 204 ? -0.427 5.238 56.012 1.00 47.75 204 PRO A C 1
ATOM 1529 O O . PRO A 1 204 ? -0.596 4.858 57.169 1.00 47.75 204 PRO A O 1
ATOM 1532 N N . SER A 1 205 ? 0.113 6.421 55.738 1.00 38.50 205 SER A N 1
ATOM 1533 C CA . SER A 1 205 ? 0.146 7.504 56.720 1.00 38.50 205 SER A CA 1
ATOM 1534 C C . SER A 1 205 ? -0.048 8.843 56.023 1.00 38.50 205 SER A C 1
ATOM 1536 O O . SER A 1 205 ? 0.674 9.190 55.090 1.00 38.50 205 SER A O 1
ATOM 1538 N N . ALA A 1 206 ? -1.062 9.563 56.491 1.00 43.28 206 ALA A N 1
ATOM 1539 C CA . ALA A 1 206 ? -1.432 10.910 56.100 1.00 43.28 206 ALA A CA 1
ATOM 1540 C C . ALA A 1 206 ? -0.241 11.883 56.115 1.00 43.28 206 ALA A C 1
ATOM 1542 O O . ALA A 1 206 ? 0.577 11.857 57.031 1.00 43.28 206 ALA A O 1
ATOM 1543 N N . GLY A 1 207 ? -0.185 12.793 55.141 1.00 33.78 207 GLY A N 1
ATOM 1544 C CA . GLY A 1 207 ? 0.840 13.834 55.125 1.00 33.78 207 GLY A CA 1
ATOM 1545 C C . GLY A 1 207 ? 0.883 14.628 53.827 1.00 33.78 207 GLY A C 1
ATOM 1546 O O . GLY A 1 207 ? 1.573 14.279 52.883 1.00 33.78 207 GLY A O 1
ATOM 1547 N N . LYS A 1 208 ? 0.135 15.724 53.811 1.00 41.34 208 LYS A N 1
ATOM 1548 C CA . LYS A 1 208 ? 0.130 16.803 52.820 1.00 41.34 208 LYS A CA 1
ATOM 1549 C C . LYS A 1 208 ? 1.543 17.377 52.601 1.00 41.34 208 LYS A C 1
ATOM 1551 O O . LYS A 1 208 ? 2.029 18.039 53.508 1.00 41.34 208 LYS A O 1
ATOM 1556 N N . VAL A 1 209 ? 2.149 17.233 51.415 1.00 33.66 209 VAL A N 1
ATOM 1557 C CA . VAL A 1 209 ? 3.224 18.128 50.924 1.00 33.66 209 VAL A CA 1
ATOM 1558 C C . VAL A 1 209 ? 3.166 18.240 49.396 1.00 33.66 209 VAL A C 1
ATOM 1560 O O . VAL A 1 209 ? 3.342 17.268 48.672 1.00 33.66 209 VAL A O 1
ATOM 1563 N N . VAL A 1 210 ? 2.931 19.465 48.930 1.00 42.38 210 VAL A N 1
ATOM 1564 C CA . VAL A 1 210 ? 3.190 19.946 47.569 1.00 42.38 210 VAL A CA 1
ATOM 1565 C C . VAL A 1 210 ? 4.696 20.175 47.430 1.00 42.38 210 VAL A C 1
ATOM 1567 O O . VAL A 1 210 ? 5.242 20.920 48.245 1.00 42.38 210 VAL A O 1
ATOM 1570 N N . ARG A 1 211 ? 5.350 19.593 46.413 1.00 33.56 211 ARG A N 1
ATOM 1571 C CA . ARG A 1 211 ? 6.523 20.177 45.731 1.00 33.56 211 ARG A CA 1
ATOM 1572 C C . ARG A 1 211 ? 6.963 19.368 44.508 1.00 33.56 211 ARG A C 1
ATOM 1574 O O . ARG A 1 211 ? 6.917 18.143 44.515 1.00 33.56 211 ARG A O 1
ATOM 1581 N N . ASP A 1 212 ? 7.394 20.124 43.504 1.00 38.81 212 ASP A N 1
ATOM 1582 C CA . ASP A 1 212 ? 8.050 19.729 42.260 1.00 38.81 212 ASP A CA 1
ATOM 1583 C C . ASP A 1 212 ? 9.055 18.582 42.396 1.00 38.81 212 ASP A C 1
ATOM 1585 O O . ASP A 1 212 ? 9.953 18.635 43.236 1.00 38.81 212 ASP A O 1
ATOM 1589 N N . VAL A 1 213 ? 8.989 17.635 41.454 1.00 34.09 213 VAL A N 1
ATOM 1590 C CA . VAL A 1 213 ? 10.161 16.887 40.983 1.00 34.09 213 VAL A CA 1
ATOM 1591 C C . VAL A 1 213 ? 10.088 16.785 39.460 1.00 34.09 213 VAL A C 1
ATOM 1593 O O . VAL A 1 213 ? 9.495 15.879 38.882 1.00 34.09 213 VAL A O 1
ATOM 1596 N N . VAL A 1 214 ? 10.721 17.760 38.813 1.00 37.19 214 VAL A N 1
ATOM 1597 C CA . VAL A 1 214 ? 11.372 17.582 37.516 1.00 37.19 214 VAL A CA 1
ATOM 1598 C C . VAL A 1 214 ? 12.596 16.697 37.757 1.00 37.19 214 VAL A C 1
ATOM 1600 O O . VAL A 1 214 ? 13.438 17.050 38.581 1.00 37.19 214 VAL A O 1
ATOM 1603 N N . GLY A 1 215 ? 12.732 15.584 37.029 1.00 31.11 215 GLY A N 1
ATOM 1604 C CA . GLY A 1 215 ? 14.031 14.922 36.890 1.00 31.11 215 GLY A CA 1
ATOM 1605 C C . GLY A 1 215 ? 14.036 13.398 36.754 1.00 31.11 215 GLY A C 1
ATOM 1606 O O . GLY A 1 215 ? 13.817 12.680 37.718 1.00 31.11 215 GLY A O 1
ATOM 1607 N N . VAL A 1 216 ? 14.494 12.965 35.573 1.00 41.06 216 VAL A N 1
ATOM 1608 C CA . VAL A 1 216 ? 15.346 11.784 35.327 1.00 41.06 216 VAL A CA 1
ATOM 1609 C C . VAL A 1 216 ? 14.682 10.397 35.368 1.00 41.06 216 VAL A C 1
ATOM 1611 O O . VAL A 1 216 ? 14.731 9.692 36.366 1.00 41.06 216 VAL A O 1
ATOM 1614 N N . VAL A 1 217 ? 14.243 9.925 34.193 1.00 35.12 217 VAL A N 1
ATOM 1615 C CA . VAL A 1 217 ? 14.346 8.502 33.807 1.00 35.12 217 VAL A CA 1
ATOM 1616 C C . VAL A 1 217 ? 14.850 8.437 32.363 1.00 35.12 217 VAL A C 1
ATOM 1618 O O . VAL A 1 217 ? 14.082 8.414 31.407 1.00 35.12 217 VAL A O 1
ATOM 1621 N N . ALA A 1 218 ? 16.171 8.477 32.202 1.00 46.84 218 ALA A N 1
ATOM 1622 C CA . ALA A 1 218 ? 16.848 8.334 30.917 1.00 46.84 218 ALA A CA 1
ATOM 1623 C C . ALA A 1 218 ? 18.176 7.593 31.105 1.00 46.84 218 ALA A C 1
ATOM 1625 O O . ALA A 1 218 ? 19.234 8.183 30.954 1.00 46.84 218 ALA A O 1
ATOM 1626 N N . THR A 1 219 ? 18.127 6.302 31.439 1.00 43.66 219 THR A N 1
ATOM 1627 C CA . THR A 1 219 ? 19.290 5.394 31.379 1.00 43.66 219 THR A CA 1
ATOM 1628 C C . THR A 1 219 ? 18.811 3.941 31.449 1.00 43.66 219 THR A C 1
ATOM 1630 O O . THR A 1 219 ? 18.800 3.317 32.502 1.00 43.66 219 THR A O 1
ATOM 1633 N N . GLY A 1 220 ? 18.384 3.381 30.315 1.00 32.56 220 GLY A N 1
ATOM 1634 C CA . GLY A 1 220 ? 18.044 1.951 30.235 1.00 32.56 220 GLY A CA 1
ATOM 1635 C C . GLY A 1 220 ? 18.099 1.368 28.825 1.00 32.56 220 GLY A C 1
ATOM 1636 O O . GLY A 1 220 ? 18.591 0.263 28.632 1.00 32.56 220 GLY A O 1
ATOM 1637 N N . ALA A 1 221 ? 17.701 2.135 27.807 1.00 38.22 221 ALA A N 1
ATOM 1638 C CA . ALA A 1 221 ? 17.628 1.629 26.432 1.00 38.22 221 ALA A CA 1
ATOM 1639 C C . ALA A 1 221 ? 18.963 1.671 25.653 1.00 38.22 221 ALA A C 1
ATOM 1641 O O . ALA A 1 221 ? 19.119 0.975 24.652 1.00 38.22 221 ALA A O 1
ATOM 1642 N N . ALA A 1 222 ? 19.958 2.443 26.106 1.00 39.22 222 ALA A N 1
ATOM 1643 C CA . ALA A 1 222 ? 21.216 2.608 25.368 1.00 39.22 222 ALA A CA 1
ATOM 1644 C C . ALA A 1 222 ? 22.165 1.394 25.478 1.00 39.22 222 ALA A C 1
ATOM 1646 O O . ALA A 1 222 ? 22.959 1.154 24.572 1.00 39.22 222 ALA A O 1
ATOM 1647 N N . ALA A 1 223 ? 22.066 0.587 26.541 1.00 36.12 223 ALA A N 1
ATOM 1648 C CA . ALA A 1 223 ? 22.949 -0.568 26.734 1.00 36.12 223 ALA A CA 1
ATOM 1649 C C . ALA A 1 223 ? 22.586 -1.761 25.824 1.00 36.12 223 ALA A C 1
ATOM 1651 O O . ALA A 1 223 ? 23.471 -2.494 25.379 1.00 36.12 223 ALA A O 1
ATOM 1652 N N . ALA A 1 224 ? 21.304 -1.926 25.482 1.00 42.62 224 ALA A N 1
ATOM 1653 C CA . ALA A 1 224 ? 20.847 -2.999 24.596 1.00 42.62 224 ALA A CA 1
ATOM 1654 C C . ALA A 1 224 ? 21.221 -2.744 23.123 1.00 42.62 224 ALA A C 1
ATOM 1656 O O . ALA A 1 224 ? 21.606 -3.672 22.411 1.00 42.62 224 ALA A O 1
ATOM 1657 N N . ALA A 1 225 ? 21.204 -1.481 22.682 1.00 46.12 225 ALA A N 1
ATOM 1658 C CA . ALA A 1 225 ? 21.586 -1.109 21.318 1.00 46.12 225 ALA A CA 1
ATOM 1659 C C . ALA A 1 225 ? 23.091 -1.310 21.043 1.00 46.12 225 ALA A C 1
ATOM 1661 O O . ALA A 1 225 ? 23.469 -1.724 19.947 1.00 46.12 225 ALA A O 1
ATOM 1662 N N . VAL A 1 226 ? 23.953 -1.090 22.045 1.00 47.34 226 VAL A N 1
ATOM 1663 C CA . VAL A 1 226 ? 25.415 -1.258 21.913 1.00 47.34 226 VAL A CA 1
ATOM 1664 C C . VAL A 1 226 ? 25.828 -2.737 21.895 1.00 47.34 226 VAL A C 1
ATOM 1666 O O . VAL A 1 226 ? 26.745 -3.116 21.168 1.00 47.34 226 VAL A O 1
ATOM 1669 N N . LEU A 1 227 ? 25.121 -3.616 22.616 1.00 44.44 227 LEU A N 1
ATOM 1670 C CA . LEU A 1 227 ? 25.395 -5.060 22.574 1.00 44.44 227 LEU A CA 1
ATOM 1671 C C . LEU A 1 227 ? 24.925 -5.724 21.268 1.00 44.44 227 LEU A C 1
ATOM 1673 O O . LEU A 1 227 ? 25.518 -6.720 20.840 1.00 44.44 227 LEU A O 1
ATOM 1677 N N . PHE A 1 228 ? 23.915 -5.162 20.598 1.00 47.41 228 PHE A N 1
ATOM 1678 C CA . PHE A 1 228 ? 23.419 -5.689 19.325 1.00 47.41 228 PHE A CA 1
ATOM 1679 C C . PHE A 1 228 ? 24.322 -5.317 18.135 1.00 47.41 228 PHE A C 1
ATOM 1681 O O . PHE A 1 228 ? 24.563 -6.150 17.258 1.00 47.41 228 PHE A O 1
ATOM 1688 N N . THR A 1 229 ? 24.913 -4.116 18.122 1.00 45.56 229 THR A N 1
ATOM 1689 C CA . THR A 1 229 ? 25.864 -3.713 17.066 1.00 45.56 229 THR A CA 1
ATOM 1690 C C . THR A 1 229 ? 27.226 -4.398 17.210 1.00 45.56 229 THR A C 1
ATOM 1692 O O . THR A 1 229 ? 27.843 -4.754 16.204 1.00 45.56 229 THR A O 1
ATOM 1695 N N . TRP A 1 230 ? 27.658 -4.717 18.434 1.00 41.19 230 TRP A N 1
ATOM 1696 C CA . TRP A 1 230 ? 28.949 -5.374 18.668 1.00 41.19 230 TRP A CA 1
ATOM 1697 C C . TRP A 1 230 ? 28.973 -6.863 18.272 1.00 41.19 230 TRP A C 1
ATOM 1699 O O . TRP A 1 230 ? 30.007 -7.384 17.847 1.00 41.19 230 TRP A O 1
ATOM 1709 N N . ARG A 1 231 ? 27.827 -7.563 18.318 1.00 43.81 231 ARG A N 1
ATOM 1710 C CA . ARG A 1 231 ? 27.727 -8.964 17.854 1.00 43.81 231 ARG A CA 1
ATOM 1711 C C . ARG A 1 231 ? 27.715 -9.116 16.333 1.00 43.81 231 ARG A C 1
ATOM 1713 O O . ARG A 1 231 ? 28.080 -10.184 15.845 1.00 43.81 231 ARG A O 1
ATOM 1720 N N . ARG A 1 232 ? 27.359 -8.069 15.582 1.00 44.62 232 ARG A N 1
ATOM 1721 C CA . ARG A 1 232 ? 27.398 -8.097 14.110 1.00 44.62 232 ARG A CA 1
ATOM 1722 C C . ARG A 1 232 ? 28.805 -7.838 13.560 1.00 44.62 232 ARG A C 1
ATOM 1724 O O . ARG A 1 232 ? 29.140 -8.346 12.498 1.00 44.62 232 ARG A O 1
ATOM 1731 N N . GLN A 1 233 ? 29.651 -7.140 14.320 1.00 37.75 233 GLN A N 1
ATOM 1732 C CA . GLN A 1 233 ? 31.004 -6.763 13.897 1.00 37.75 233 GLN A CA 1
ATOM 1733 C C . GLN A 1 233 ? 32.070 -7.851 14.147 1.00 37.75 233 GLN A C 1
ATOM 1735 O O . GLN A 1 233 ? 33.144 -7.801 13.561 1.00 37.75 233 GLN A O 1
ATOM 1740 N N . LYS A 1 234 ? 31.778 -8.889 14.949 1.00 35.62 234 LYS A N 1
ATOM 1741 C CA . LYS A 1 234 ? 32.699 -10.023 15.201 1.00 35.62 234 LYS A CA 1
ATOM 1742 C C . LYS A 1 234 ? 32.627 -11.175 14.183 1.00 35.62 234 LYS A C 1
ATOM 1744 O O . LYS A 1 234 ? 33.274 -12.196 14.396 1.00 35.62 234 LYS A O 1
ATOM 1749 N N . ARG A 1 235 ? 31.869 -11.045 13.087 1.00 40.69 235 ARG A N 1
ATOM 1750 C CA . ARG A 1 235 ? 31.819 -12.058 12.008 1.00 40.69 235 ARG A CA 1
ATOM 1751 C C . ARG A 1 235 ? 32.432 -11.618 10.678 1.00 40.69 235 ARG A C 1
ATOM 1753 O O . ARG A 1 235 ? 32.337 -12.357 9.707 1.00 40.69 235 ARG A O 1
ATOM 1760 N N . SER A 1 236 ? 33.107 -10.475 10.631 1.00 41.50 236 SER A N 1
ATOM 1761 C CA . SER A 1 236 ? 33.761 -10.018 9.404 1.00 41.50 236 SER A CA 1
ATOM 1762 C C . SER A 1 236 ? 35.003 -9.185 9.710 1.00 41.50 236 SER A C 1
ATOM 1764 O O . SER A 1 236 ? 34.903 -7.983 9.927 1.00 41.50 236 SER A O 1
ATOM 1766 N N . SER A 1 237 ? 36.153 -9.853 9.700 1.00 37.12 237 SER A N 1
ATOM 1767 C CA . SER A 1 237 ? 37.479 -9.300 9.397 1.00 37.12 237 SER A CA 1
ATOM 1768 C C . SER A 1 237 ? 38.338 -10.442 8.831 1.00 37.12 237 SER A C 1
ATOM 1770 O O . SER A 1 237 ? 38.109 -11.584 9.236 1.00 37.12 237 SER A O 1
ATOM 1772 N N . PRO A 1 238 ? 39.399 -10.189 8.046 1.00 45.41 238 PRO A N 1
ATOM 1773 C CA . PRO A 1 238 ? 39.686 -9.015 7.216 1.00 45.41 238 PRO A CA 1
ATOM 1774 C C . PRO A 1 238 ? 40.160 -9.398 5.792 1.00 45.41 238 PRO A C 1
ATOM 1776 O O . PRO A 1 238 ? 40.685 -10.482 5.551 1.00 45.41 238 PRO A O 1
ATOM 1779 N N . GLY A 1 239 ? 40.008 -8.472 4.849 1.00 32.62 239 GLY A N 1
ATOM 1780 C CA . GLY A 1 239 ? 40.619 -8.524 3.521 1.00 32.62 239 GLY A CA 1
ATOM 1781 C C . GLY A 1 239 ? 40.959 -7.100 3.112 1.00 32.62 239 GLY A C 1
ATOM 1782 O O . GLY A 1 239 ? 40.115 -6.384 2.588 1.00 32.62 239 GLY A O 1
ATOM 1783 N N . GLU A 1 240 ? 42.157 -6.685 3.497 1.00 40.84 240 GLU A N 1
ATOM 1784 C CA . GLU A 1 240 ? 42.719 -5.344 3.383 1.00 40.84 240 GLU A CA 1
ATOM 1785 C C . GLU A 1 240 ? 43.589 -5.253 2.119 1.00 40.84 240 GLU A C 1
ATOM 1787 O O . GLU A 1 240 ? 44.313 -6.193 1.792 1.00 40.84 240 GLU A O 1
ATOM 1792 N N . GLY A 1 241 ? 43.512 -4.114 1.430 1.00 34.31 241 GLY A N 1
ATOM 1793 C CA . GLY A 1 241 ? 44.281 -3.758 0.234 1.00 34.31 241 GLY A CA 1
ATOM 1794 C C . GLY A 1 241 ? 43.350 -3.063 -0.762 1.00 34.31 241 GLY A C 1
ATOM 1795 O O . GLY A 1 241 ? 42.354 -3.636 -1.169 1.00 34.31 241 GLY A O 1
ATOM 1796 N N . GLY A 1 242 ? 43.520 -1.815 -1.170 1.00 35.91 242 GLY A N 1
ATOM 1797 C CA . GLY A 1 242 ? 44.670 -0.931 -1.117 1.00 35.91 242 GLY A CA 1
ATOM 1798 C C . GLY A 1 242 ? 44.683 -0.175 -2.445 1.00 35.91 242 GLY A C 1
ATOM 1799 O O . GLY A 1 242 ? 44.853 -0.804 -3.476 1.00 35.91 242 GLY A O 1
ATOM 1800 N N . ALA A 1 243 ? 44.483 1.141 -2.362 1.00 37.47 243 ALA A N 1
ATOM 1801 C CA . ALA A 1 243 ? 44.922 2.191 -3.286 1.00 37.47 243 ALA A CA 1
ATOM 1802 C C . ALA A 1 243 ? 44.507 2.193 -4.781 1.00 37.47 243 ALA A C 1
ATOM 1804 O O . ALA A 1 243 ? 44.684 1.245 -5.529 1.00 37.47 243 ALA A O 1
ATOM 1805 N N . GLU A 1 244 ? 44.102 3.406 -5.180 1.00 38.12 244 GLU A N 1
ATOM 1806 C CA . GLU A 1 244 ? 44.356 4.075 -6.465 1.00 38.12 244 GLU A CA 1
ATOM 1807 C C . GLU A 1 244 ? 43.687 3.576 -7.756 1.00 38.12 244 GLU A C 1
ATOM 1809 O O . GLU A 1 244 ? 44.065 2.582 -8.360 1.00 38.12 244 GLU A O 1
ATOM 1814 N N . GLY A 1 245 ? 42.847 4.462 -8.303 1.00 33.91 245 GLY A N 1
ATOM 1815 C CA . GLY A 1 245 ? 43.080 4.929 -9.666 1.00 33.91 245 GLY A CA 1
ATOM 1816 C C . GLY A 1 245 ? 41.982 4.661 -10.693 1.00 33.91 245 GLY A C 1
ATOM 1817 O O . GLY A 1 245 ? 41.672 3.526 -11.017 1.00 33.91 245 GLY A O 1
ATOM 1818 N N . VAL A 1 246 ? 41.577 5.766 -11.326 1.00 39.75 246 VAL A N 1
ATOM 1819 C CA . VAL A 1 246 ? 41.309 5.870 -12.769 1.00 39.75 246 VAL A CA 1
ATOM 1820 C C . VAL A 1 246 ? 39.920 5.449 -13.277 1.00 39.75 246 VAL A C 1
ATOM 1822 O O . VAL A 1 246 ? 39.331 4.439 -12.924 1.00 39.75 246 VAL A O 1
ATOM 1825 N N . SER A 1 247 ? 39.428 6.337 -14.141 1.00 42.56 247 SER A N 1
ATOM 1826 C CA . SER A 1 247 ? 38.270 6.280 -15.028 1.00 42.56 247 SER A CA 1
ATOM 1827 C C . SER A 1 247 ? 37.952 4.920 -15.648 1.00 42.56 247 SER A C 1
ATOM 1829 O O . SER A 1 247 ? 38.864 4.201 -16.049 1.00 42.56 247 SER A O 1
ATOM 1831 N N . GLY A 1 248 ? 36.676 4.696 -15.961 1.00 36.78 248 GLY A N 1
ATOM 1832 C CA . GLY A 1 248 ? 36.332 3.827 -17.082 1.00 36.78 248 GLY A CA 1
ATOM 1833 C C . GLY A 1 248 ? 34.911 3.296 -17.060 1.00 36.78 248 GLY A C 1
ATOM 1834 O O . GLY A 1 248 ? 34.465 2.713 -16.083 1.00 36.78 248 GLY A O 1
ATOM 1835 N N . GLU A 1 249 ? 34.234 3.520 -18.176 1.00 42.38 249 GLU A N 1
ATOM 1836 C CA . GLU A 1 249 ? 33.031 2.860 -18.667 1.00 42.38 249 GLU A CA 1
ATOM 1837 C C . GLU A 1 249 ? 32.861 1.374 -18.298 1.00 42.38 249 GLU A C 1
ATOM 1839 O O . GLU A 1 249 ? 33.783 0.576 -18.428 1.00 42.38 249 GLU A O 1
ATOM 1844 N N . GLY A 1 250 ? 31.601 0.995 -18.064 1.00 39.56 250 GLY A N 1
ATOM 1845 C CA . GLY A 1 250 ? 30.992 -0.110 -18.805 1.00 39.56 250 GLY A CA 1
ATOM 1846 C C . GLY A 1 250 ? 31.047 -1.522 -18.209 1.00 39.56 250 GLY A C 1
ATOM 1847 O O . GLY A 1 250 ? 32.109 -2.067 -17.942 1.00 39.56 250 GLY A O 1
ATOM 1848 N N . LYS A 1 251 ? 29.854 -2.141 -18.227 1.00 43.44 251 LYS A N 1
ATOM 1849 C CA . LYS A 1 251 ? 29.543 -3.586 -18.236 1.00 43.44 251 LYS A CA 1
ATOM 1850 C C . LYS A 1 251 ? 29.700 -4.318 -16.901 1.00 43.44 251 LYS A C 1
ATOM 1852 O O . LYS A 1 251 ? 30.759 -4.368 -16.298 1.00 43.44 251 LYS A O 1
ATOM 1857 N N . GLU A 1 252 ? 28.600 -4.809 -16.330 1.00 50.16 252 GLU A N 1
ATOM 1858 C CA . GLU A 1 252 ? 27.974 -6.093 -16.703 1.00 50.16 252 GLU A CA 1
ATOM 1859 C C . GLU A 1 252 ? 29.004 -7.209 -16.882 1.00 50.16 252 GLU A C 1
ATOM 1861 O O . GLU A 1 252 ? 29.560 -7.415 -17.958 1.00 50.16 252 GLU A O 1
ATOM 1866 N N . ALA A 1 253 ? 29.197 -7.965 -15.809 1.00 42.78 253 ALA A N 1
ATOM 1867 C CA . ALA A 1 253 ? 29.586 -9.356 -15.899 1.00 42.78 253 ALA A CA 1
ATOM 1868 C C . ALA A 1 253 ? 28.970 -10.088 -14.709 1.00 42.78 253 ALA A C 1
ATOM 1870 O O . ALA A 1 253 ? 29.494 -10.081 -13.597 1.00 42.78 253 ALA A O 1
ATOM 1871 N N . ASP A 1 254 ? 27.833 -10.712 -14.979 1.00 50.03 254 ASP A N 1
ATOM 1872 C CA . ASP A 1 254 ? 27.523 -11.992 -14.374 1.00 50.03 254 ASP A CA 1
ATOM 1873 C C . ASP A 1 254 ? 28.419 -13.026 -15.069 1.00 50.03 254 ASP A C 1
ATOM 1875 O O . ASP A 1 254 ? 28.490 -13.052 -16.301 1.00 50.03 254 ASP A O 1
ATOM 1879 N N . SER A 1 255 ? 29.154 -13.839 -14.314 1.00 45.19 255 SER A N 1
ATOM 1880 C CA . SER A 1 255 ? 29.776 -15.061 -14.834 1.00 45.19 255 SER A CA 1
ATOM 1881 C C . SER A 1 255 ? 30.166 -15.984 -13.690 1.00 45.19 255 SER A C 1
ATOM 1883 O O . SER A 1 255 ? 31.173 -15.794 -13.005 1.00 45.19 255 SER A O 1
ATOM 1885 N N . GLY A 1 256 ? 29.372 -17.045 -13.556 1.00 40.97 256 GLY A N 1
ATOM 1886 C CA . GLY A 1 256 ? 29.853 -18.321 -13.059 1.00 40.97 256 GLY A CA 1
ATOM 1887 C C . GLY A 1 256 ? 31.050 -18.802 -13.883 1.00 40.97 256 GLY A C 1
ATOM 1888 O O . GLY A 1 256 ? 31.169 -18.543 -15.081 1.00 40.97 256 GLY A O 1
ATOM 1889 N N . GLY A 1 257 ? 31.971 -19.470 -13.197 1.00 46.31 257 GLY A N 1
ATOM 1890 C CA . GLY A 1 257 ? 33.191 -19.986 -13.791 1.00 46.31 257 GLY A CA 1
ATOM 1891 C C . GLY A 1 257 ? 32.967 -21.165 -14.734 1.00 46.31 257 GLY A C 1
ATOM 1892 O O . GLY A 1 257 ? 31.953 -21.850 -14.690 1.00 46.31 257 GLY A O 1
ATOM 1893 N N . SER A 1 258 ? 33.983 -21.453 -15.539 1.00 41.31 258 SER A N 1
ATOM 1894 C CA . SER A 1 258 ? 34.827 -22.641 -15.369 1.00 41.31 258 SER A CA 1
ATOM 1895 C C . SER A 1 258 ? 35.649 -22.860 -16.640 1.00 41.31 258 SER A C 1
ATOM 1897 O O . SER A 1 258 ? 35.103 -22.948 -17.730 1.00 41.31 258 SER A O 1
ATOM 1899 N N . SER A 1 259 ? 36.965 -22.993 -16.444 1.00 47.72 259 SER A N 1
ATOM 1900 C CA . SER A 1 259 ? 37.890 -23.880 -17.169 1.00 47.72 259 SER A CA 1
ATOM 1901 C C . SER A 1 259 ? 37.802 -23.974 -18.699 1.00 47.72 259 SER A C 1
ATOM 1903 O O . SER A 1 259 ? 36.879 -24.574 -19.241 1.00 47.72 259 SER A O 1
ATOM 1905 N N . GLY A 1 260 ? 38.878 -23.604 -19.397 1.00 38.31 260 GLY A N 1
ATOM 1906 C CA . GLY A 1 260 ? 39.047 -24.084 -20.769 1.00 38.31 260 GLY A CA 1
ATOM 1907 C C . GLY A 1 260 ? 40.141 -23.398 -21.556 1.00 38.31 260 GLY A C 1
ATOM 1908 O O . GLY A 1 260 ? 39.879 -22.571 -22.417 1.00 38.31 260 GLY A O 1
ATOM 1909 N N . ASN A 1 261 ? 41.382 -23.759 -21.264 1.00 49.25 261 ASN A N 1
ATOM 1910 C CA . ASN A 1 261 ? 42.548 -23.361 -22.030 1.00 49.25 261 ASN A CA 1
ATOM 1911 C C . ASN A 1 261 ? 42.541 -24.078 -23.397 1.00 49.25 261 ASN A C 1
ATOM 1913 O O . ASN A 1 261 ? 42.882 -25.254 -23.473 1.00 49.25 261 ASN A O 1
ATOM 1917 N N . SER A 1 262 ? 42.208 -23.378 -24.480 1.00 42.59 262 SER A N 1
ATOM 1918 C CA . SER A 1 262 ? 42.535 -23.819 -25.841 1.00 42.59 262 SER A CA 1
ATOM 1919 C C . SER A 1 262 ? 42.926 -22.619 -26.690 1.00 42.59 262 SER A C 1
ATOM 1921 O O . SER A 1 262 ? 42.105 -21.957 -27.319 1.00 42.59 262 SER A O 1
ATOM 1923 N N . ARG A 1 263 ? 44.235 -22.356 -26.693 1.00 52.81 263 ARG A N 1
ATOM 1924 C CA . ARG A 1 263 ? 44.915 -21.565 -27.716 1.00 52.81 263 ARG A CA 1
ATOM 1925 C C . ARG A 1 263 ? 44.628 -22.206 -29.078 1.00 52.81 263 ARG A C 1
ATOM 1927 O O . ARG A 1 263 ? 45.138 -23.287 -29.366 1.00 52.81 263 ARG A O 1
ATOM 1934 N N . HIS A 1 264 ? 43.830 -21.542 -29.906 1.00 43.91 264 HIS A N 1
ATOM 1935 C CA . HIS A 1 264 ? 43.823 -21.758 -31.348 1.00 43.91 264 HIS A CA 1
ATOM 1936 C C . HIS A 1 264 ? 44.241 -20.462 -32.032 1.00 43.91 264 HIS A C 1
ATOM 1938 O O . HIS A 1 264 ? 43.561 -19.441 -32.008 1.00 43.91 264 HIS A O 1
ATOM 1944 N N . SER A 1 265 ? 45.454 -20.528 -32.558 1.00 44.69 265 SER A N 1
ATOM 1945 C CA . SER A 1 265 ? 46.097 -19.567 -33.430 1.00 44.69 265 SER A CA 1
ATOM 1946 C C . SER A 1 265 ? 45.331 -19.389 -34.741 1.00 44.69 265 SER A C 1
ATOM 1948 O O . SER A 1 265 ? 44.944 -20.369 -35.366 1.00 44.69 265 SER A O 1
ATOM 1950 N N . HIS A 1 266 ? 45.217 -18.130 -35.160 1.00 52.25 266 HIS A N 1
ATOM 1951 C CA . HIS A 1 266 ? 45.217 -17.634 -36.540 1.00 52.25 266 HIS A CA 1
ATOM 1952 C C . HIS A 1 266 ? 44.788 -18.588 -37.674 1.00 52.25 266 HIS A C 1
ATOM 1954 O O . HIS A 1 266 ? 45.604 -19.313 -38.236 1.00 52.25 266 HIS A O 1
ATOM 1960 N N . GLY A 1 267 ? 43.556 -18.401 -38.146 1.00 44.03 267 GLY A N 1
ATOM 1961 C CA . GLY A 1 267 ? 43.185 -18.527 -39.560 1.00 44.03 267 GLY A CA 1
ATOM 1962 C C . GLY A 1 267 ? 42.250 -17.362 -39.877 1.00 44.03 267 GLY A C 1
ATOM 1963 O O . GLY A 1 267 ? 41.124 -17.332 -39.410 1.00 44.03 267 GLY A O 1
ATOM 1964 N N . ARG A 1 268 ? 42.743 -16.229 -40.386 1.00 48.38 268 ARG A N 1
ATOM 1965 C CA . ARG A 1 268 ? 42.735 -15.913 -41.824 1.00 48.38 268 ARG A CA 1
ATOM 1966 C C . ARG A 1 268 ? 41.501 -16.478 -42.538 1.00 48.38 268 ARG A C 1
ATOM 1968 O O . ARG A 1 268 ? 41.516 -17.612 -42.993 1.00 48.38 268 ARG A O 1
ATOM 1975 N N . GLY A 1 269 ? 40.513 -15.602 -42.709 1.00 52.09 269 GLY A N 1
ATOM 1976 C CA . GLY A 1 269 ? 39.552 -15.679 -43.800 1.00 52.09 269 GLY A CA 1
ATOM 1977 C C . GLY A 1 269 ? 38.260 -16.402 -43.466 1.00 52.09 269 GLY A C 1
ATOM 1978 O O . GLY A 1 269 ? 38.014 -17.467 -44.011 1.00 52.09 269 GLY A O 1
ATOM 1979 N N . ASP A 1 270 ? 37.391 -15.768 -42.684 1.00 52.44 270 ASP A N 1
ATOM 1980 C CA . ASP A 1 270 ? 35.966 -15.934 -42.944 1.00 52.44 270 ASP A CA 1
ATOM 1981 C C . ASP A 1 270 ? 35.257 -14.586 -42.788 1.00 52.44 270 ASP A C 1
ATOM 1983 O O . ASP A 1 270 ? 34.945 -14.126 -41.693 1.00 52.44 270 ASP A O 1
ATOM 1987 N N . GLY A 1 271 ? 35.052 -13.901 -43.915 1.00 56.62 271 GLY A N 1
ATOM 1988 C CA . GLY A 1 271 ? 34.254 -12.675 -43.988 1.00 56.62 271 GLY A CA 1
ATOM 1989 C C . GLY A 1 271 ? 32.759 -12.907 -43.720 1.00 56.62 271 GLY A C 1
ATOM 1990 O O . GLY A 1 271 ? 31.972 -11.983 -43.904 1.00 56.62 271 GLY A O 1
ATOM 1991 N N . GLY A 1 272 ? 32.361 -14.120 -43.316 1.00 59.69 272 GLY A N 1
ATOM 1992 C CA . GLY A 1 272 ? 30.990 -14.493 -42.977 1.00 59.69 272 GLY A CA 1
ATOM 1993 C C . GLY A 1 272 ? 30.535 -14.117 -41.560 1.00 59.69 272 GLY A C 1
ATOM 1994 O O . GLY A 1 272 ? 29.332 -13.980 -41.342 1.00 59.69 272 GLY A O 1
ATOM 1995 N N . ASP A 1 273 ? 31.429 -13.891 -40.593 1.00 67.19 273 ASP A N 1
ATOM 1996 C CA . ASP A 1 273 ? 31.010 -13.686 -39.190 1.00 67.19 273 ASP A CA 1
ATOM 1997 C C . ASP A 1 273 ? 30.403 -12.303 -38.903 1.00 67.19 273 ASP A C 1
ATOM 1999 O O . ASP A 1 273 ? 29.535 -12.172 -38.040 1.00 67.19 273 ASP A O 1
ATOM 2003 N N . THR A 1 274 ? 30.757 -11.273 -39.673 1.00 72.44 274 THR A N 1
ATOM 2004 C CA . THR A 1 274 ? 30.094 -9.962 -39.566 1.00 72.44 274 THR A CA 1
ATOM 2005 C C . THR A 1 274 ? 28.641 -10.031 -40.028 1.00 72.44 274 THR A C 1
ATOM 2007 O O . THR A 1 274 ? 27.777 -9.397 -39.430 1.00 72.44 274 THR A O 1
ATOM 2010 N N . THR A 1 275 ? 28.344 -10.844 -41.048 1.00 76.31 275 THR A N 1
ATOM 2011 C CA . THR A 1 275 ? 26.971 -11.018 -41.543 1.00 76.31 275 THR A CA 1
ATOM 2012 C C . THR A 1 275 ? 26.084 -11.745 -40.536 1.00 76.31 275 THR A C 1
ATOM 2014 O O . THR A 1 275 ? 24.935 -11.350 -40.359 1.00 76.31 275 THR A O 1
ATOM 2017 N N . LYS A 1 276 ? 26.626 -12.730 -39.805 1.00 78.00 276 LYS A N 1
ATOM 2018 C CA . LYS A 1 276 ? 25.907 -13.400 -38.711 1.00 78.00 276 LYS A CA 1
ATOM 2019 C C . LYS A 1 276 ? 25.609 -12.442 -37.560 1.00 78.00 276 LYS A C 1
ATOM 2021 O O . LYS A 1 276 ? 24.475 -12.387 -37.106 1.00 78.00 276 LYS A O 1
ATOM 2026 N N . LEU A 1 277 ? 26.585 -11.627 -37.150 1.00 77.00 277 LEU A N 1
ATOM 2027 C CA . LEU A 1 277 ? 26.383 -10.628 -36.093 1.00 77.00 277 LEU A CA 1
ATOM 2028 C C . LEU A 1 277 ? 25.342 -9.566 -36.476 1.00 77.00 277 LEU A C 1
ATOM 2030 O O . LEU A 1 277 ? 24.524 -9.179 -35.644 1.00 77.00 277 LEU A O 1
ATOM 2034 N N . LEU A 1 278 ? 25.345 -9.110 -37.733 1.00 75.06 278 LEU A N 1
ATOM 2035 C CA . LEU A 1 278 ? 24.331 -8.177 -38.234 1.00 75.06 278 LEU A CA 1
ATOM 2036 C C . LEU A 1 278 ? 22.939 -8.823 -38.285 1.00 75.06 278 LEU A C 1
ATOM 2038 O O . LEU A 1 278 ? 21.957 -8.161 -37.953 1.00 75.06 278 LEU A O 1
ATOM 2042 N N . LEU A 1 279 ? 22.855 -10.106 -38.650 1.00 81.62 279 LEU A N 1
ATOM 2043 C CA . LEU A 1 279 ? 21.603 -10.861 -38.646 1.00 81.62 279 LEU A CA 1
ATOM 2044 C C . LEU A 1 279 ? 21.059 -11.044 -37.221 1.00 81.62 279 LEU A C 1
ATOM 2046 O O . LEU A 1 279 ? 19.880 -10.799 -36.984 1.00 81.62 279 LEU A O 1
ATOM 2050 N N . ASP A 1 280 ? 21.909 -11.403 -36.259 1.00 81.81 280 ASP A N 1
ATOM 2051 C CA . ASP A 1 280 ? 21.514 -11.558 -34.854 1.00 81.81 280 ASP A CA 1
ATOM 2052 C C . ASP A 1 280 ? 21.061 -10.225 -34.237 1.00 81.81 280 ASP A C 1
ATOM 2054 O O . ASP A 1 280 ? 20.068 -10.168 -33.502 1.00 81.81 280 ASP A O 1
ATOM 2058 N N . TYR A 1 281 ? 21.738 -9.123 -34.573 1.00 80.12 281 TYR A N 1
ATOM 2059 C CA . TYR A 1 281 ? 21.319 -7.783 -34.160 1.00 80.12 281 TYR A CA 1
ATOM 2060 C C . TYR A 1 281 ? 19.962 -7.391 -34.769 1.00 80.12 281 TYR A C 1
ATOM 2062 O O . TYR A 1 281 ? 19.089 -6.889 -34.062 1.00 80.12 281 TYR A O 1
ATOM 2070 N N . ALA A 1 282 ? 19.739 -7.680 -36.055 1.00 80.12 282 ALA A N 1
ATOM 2071 C CA . ALA A 1 282 ? 18.450 -7.436 -36.701 1.00 80.12 282 ALA A CA 1
ATOM 2072 C C . ALA A 1 282 ? 17.322 -8.263 -36.056 1.00 80.12 282 ALA A C 1
ATOM 2074 O O . ALA A 1 282 ? 16.298 -7.706 -35.667 1.00 80.12 282 ALA A O 1
ATOM 2075 N N . LEU A 1 283 ? 17.539 -9.563 -35.828 1.00 83.44 283 LEU A N 1
ATOM 2076 C CA . LEU A 1 283 ? 16.552 -10.450 -35.198 1.00 83.44 283 LEU A CA 1
ATOM 2077 C C . LEU A 1 283 ? 16.214 -10.036 -33.759 1.00 83.44 283 LEU A C 1
ATOM 2079 O O . LEU A 1 283 ? 15.077 -10.181 -33.306 1.00 83.44 283 LEU A O 1
ATOM 2083 N N . THR A 1 284 ? 17.194 -9.538 -33.004 1.00 82.88 284 THR A N 1
ATOM 2084 C CA . THR A 1 284 ? 16.954 -9.040 -31.641 1.00 82.88 284 THR A CA 1
ATOM 2085 C C . THR A 1 284 ? 16.179 -7.723 -31.639 1.00 82.88 284 THR A C 1
ATOM 2087 O O . THR A 1 284 ? 15.275 -7.570 -30.812 1.00 82.88 284 THR A O 1
ATOM 2090 N N . ALA A 1 285 ? 16.456 -6.819 -32.584 1.00 79.94 285 ALA A N 1
ATOM 2091 C CA . ALA A 1 285 ? 15.686 -5.593 -32.787 1.00 79.94 285 ALA A CA 1
ATOM 2092 C C . ALA A 1 285 ? 14.238 -5.876 -33.234 1.00 79.94 285 ALA A C 1
ATOM 2094 O O . ALA A 1 285 ? 13.302 -5.272 -32.716 1.00 79.94 285 ALA A O 1
ATOM 2095 N N . GLU A 1 286 ? 14.020 -6.847 -34.121 1.00 83.94 286 GLU A N 1
ATOM 2096 C CA . GLU A 1 286 ? 12.673 -7.273 -34.524 1.00 83.94 286 GLU A CA 1
ATOM 2097 C C . GLU A 1 286 ? 11.890 -7.854 -33.340 1.00 83.94 286 GLU A C 1
ATOM 2099 O O . GLU A 1 286 ? 10.745 -7.478 -33.086 1.00 83.94 286 GLU A O 1
ATOM 2104 N N . ARG A 1 287 ? 12.520 -8.723 -32.539 1.00 83.12 287 ARG A N 1
ATOM 2105 C CA . ARG A 1 287 ? 11.885 -9.291 -31.339 1.00 83.12 287 ARG A CA 1
ATOM 2106 C C . ARG A 1 287 ? 11.524 -8.225 -30.308 1.00 83.12 287 ARG A C 1
ATOM 2108 O O . ARG A 1 287 ? 10.495 -8.359 -29.644 1.00 83.12 287 ARG A O 1
ATOM 2115 N N . SER A 1 288 ? 12.355 -7.198 -30.133 1.00 79.88 288 SER A N 1
ATOM 2116 C CA . SER A 1 288 ? 12.049 -6.106 -29.206 1.00 79.88 288 SER A CA 1
ATOM 2117 C C . SER A 1 288 ? 10.909 -5.226 -29.730 1.00 79.88 288 SER A C 1
ATOM 2119 O O . SER A 1 288 ? 10.014 -4.893 -28.950 1.00 79.88 288 SER A O 1
ATOM 2121 N N . ALA A 1 289 ? 10.863 -4.953 -31.038 1.00 80.75 289 ALA A N 1
ATOM 2122 C CA . ALA A 1 289 ? 9.760 -4.241 -31.683 1.00 80.75 289 ALA A CA 1
ATOM 2123 C C . ALA A 1 289 ? 8.424 -4.987 -31.530 1.00 80.75 289 ALA A C 1
ATOM 2125 O O . ALA A 1 289 ? 7.435 -4.393 -31.103 1.00 80.75 289 ALA A O 1
ATOM 2126 N N . VAL A 1 290 ? 8.401 -6.305 -31.763 1.00 83.38 290 VAL A N 1
ATOM 2127 C CA . VAL A 1 290 ? 7.195 -7.135 -31.580 1.00 83.38 290 VAL A CA 1
ATOM 2128 C C . VAL A 1 290 ? 6.709 -7.111 -30.127 1.00 83.38 290 VAL A C 1
ATOM 2130 O O . VAL A 1 290 ? 5.510 -6.992 -29.882 1.00 83.38 290 VAL A O 1
ATOM 2133 N N . ARG A 1 291 ? 7.618 -7.168 -29.143 1.00 82.12 291 ARG A N 1
ATOM 2134 C CA . ARG A 1 291 ? 7.249 -7.057 -27.718 1.00 82.12 291 ARG A CA 1
ATOM 2135 C C . ARG A 1 291 ? 6.659 -5.690 -27.378 1.00 82.12 291 ARG A C 1
ATOM 2137 O O . ARG A 1 291 ? 5.679 -5.627 -26.639 1.00 82.12 291 ARG A O 1
ATOM 2144 N N . ALA A 1 292 ? 7.235 -4.614 -27.912 1.00 78.69 292 ALA A N 1
ATOM 2145 C CA . ALA A 1 292 ? 6.727 -3.261 -27.704 1.00 78.69 292 ALA A CA 1
ATOM 2146 C C . ALA A 1 292 ? 5.332 -3.076 -28.328 1.00 78.69 292 ALA A C 1
ATOM 2148 O O . ALA A 1 292 ? 4.445 -2.516 -27.686 1.00 78.69 292 ALA A O 1
ATOM 2149 N N . LEU A 1 293 ? 5.109 -3.611 -29.533 1.00 85.12 293 LEU A N 1
ATOM 2150 C CA . LEU A 1 293 ? 3.801 -3.600 -30.194 1.00 85.12 293 LEU A CA 1
ATOM 2151 C C . LEU A 1 293 ? 2.760 -4.418 -29.424 1.00 85.12 293 LEU A C 1
ATOM 2153 O O . LEU A 1 293 ? 1.654 -3.932 -29.212 1.00 85.12 293 LEU A O 1
ATOM 2157 N N . ALA A 1 294 ? 3.117 -5.604 -28.928 1.00 80.81 294 ALA A N 1
ATOM 2158 C CA . ALA A 1 294 ? 2.220 -6.415 -28.104 1.00 80.81 294 ALA A CA 1
ATOM 2159 C C . ALA A 1 294 ? 1.833 -5.704 -26.793 1.00 80.81 294 ALA A C 1
ATOM 2161 O O . ALA A 1 294 ? 0.676 -5.748 -26.375 1.00 80.81 294 ALA A O 1
ATOM 2162 N N . ALA A 1 295 ? 2.780 -5.005 -26.158 1.00 80.38 295 ALA A N 1
ATOM 2163 C CA . ALA A 1 295 ? 2.491 -4.178 -24.990 1.00 80.38 295 ALA A CA 1
ATOM 2164 C C . ALA A 1 295 ? 1.569 -2.993 -25.338 1.00 80.38 295 ALA A C 1
ATOM 2166 O O . ALA A 1 295 ? 0.651 -2.703 -24.571 1.00 80.38 295 ALA A O 1
ATOM 2167 N N . CYS A 1 296 ? 1.766 -2.342 -26.494 1.00 87.38 296 CYS A N 1
ATOM 2168 C CA . CYS A 1 296 ? 0.867 -1.292 -26.993 1.00 87.38 296 CYS A CA 1
ATOM 2169 C C . CYS A 1 296 ? -0.559 -1.827 -27.206 1.00 87.38 296 CYS A C 1
ATOM 2171 O O . CYS A 1 296 ? -1.526 -1.225 -26.739 1.00 87.38 296 CYS A O 1
ATOM 2173 N N . GLU A 1 297 ? -0.686 -2.983 -27.863 1.00 89.25 297 GLU A N 1
ATOM 2174 C CA . GLU A 1 297 ? -1.964 -3.633 -28.163 1.00 89.25 297 GLU A CA 1
ATOM 2175 C C . GLU A 1 297 ? -2.740 -3.976 -26.882 1.00 89.25 297 GLU A C 1
ATOM 2177 O O . GLU A 1 297 ? -3.939 -3.712 -26.782 1.00 89.25 297 GLU A O 1
ATOM 2182 N N . GLU A 1 298 ? -2.053 -4.499 -25.865 1.00 86.88 298 GLU A N 1
ATOM 2183 C CA . GLU A 1 298 ? -2.646 -4.793 -24.558 1.00 86.88 298 GLU A CA 1
ATOM 2184 C C . GLU A 1 298 ? -3.163 -3.524 -23.859 1.00 86.88 298 GLU A C 1
ATOM 2186 O O . GLU A 1 298 ? -4.278 -3.512 -23.331 1.00 86.88 298 GLU A O 1
ATOM 2191 N N . GLN A 1 299 ? -2.406 -2.422 -23.894 1.00 85.19 299 GLN A N 1
ATOM 2192 C CA . GLN A 1 299 ? -2.866 -1.151 -23.322 1.00 85.19 299 GLN A CA 1
ATOM 2193 C C . GLN A 1 299 ? -4.071 -0.581 -24.082 1.00 85.19 299 GLN A C 1
ATOM 2195 O O . GLN A 1 299 ? -5.015 -0.094 -23.456 1.00 85.19 299 GLN A O 1
ATOM 2200 N N . LEU A 1 300 ? -4.097 -0.700 -25.413 1.00 87.06 300 LEU A N 1
ATOM 2201 C CA . LEU A 1 300 ? -5.254 -0.306 -26.220 1.00 87.06 300 LEU A CA 1
ATOM 2202 C C . LEU A 1 300 ? -6.489 -1.159 -25.918 1.00 87.06 300 LEU A C 1
ATOM 2204 O O . LEU A 1 300 ? -7.587 -0.611 -25.826 1.00 87.06 300 LEU A O 1
ATOM 2208 N N . ARG A 1 301 ? -6.332 -2.470 -25.696 1.00 87.44 301 ARG A N 1
ATOM 2209 C CA . ARG A 1 301 ? -7.439 -3.341 -25.266 1.00 87.44 301 ARG A CA 1
ATOM 2210 C C . ARG A 1 301 ? -7.988 -2.934 -23.904 1.00 87.44 301 ARG A C 1
ATOM 2212 O O . ARG A 1 301 ? -9.205 -2.871 -23.741 1.00 87.44 301 ARG A O 1
ATOM 2219 N N . ARG A 1 302 ? -7.123 -2.604 -22.940 1.00 88.50 302 ARG A N 1
ATOM 2220 C CA . ARG A 1 302 ? -7.548 -2.085 -21.626 1.00 88.50 302 ARG A CA 1
ATOM 2221 C C . ARG A 1 302 ? -8.285 -0.757 -21.757 1.00 88.50 302 ARG A C 1
ATOM 2223 O O . ARG A 1 302 ? -9.332 -0.581 -21.140 1.00 88.50 302 ARG A O 1
ATOM 2230 N N . ALA A 1 303 ? -7.786 0.150 -22.594 1.00 82.38 303 ALA A N 1
ATOM 2231 C CA . ALA A 1 303 ? -8.452 1.417 -22.875 1.00 82.38 303 ALA A CA 1
ATOM 2232 C C . ALA A 1 303 ? -9.828 1.204 -23.529 1.00 82.38 303 ALA A C 1
ATOM 2234 O O . ALA A 1 303 ? -10.804 1.822 -23.110 1.00 82.38 303 ALA A O 1
ATOM 2235 N N . GLN A 1 304 ? -9.934 0.281 -24.491 1.00 86.94 304 GLN A N 1
ATOM 2236 C CA . GLN A 1 304 ? -11.201 -0.085 -25.127 1.00 86.94 304 GLN A CA 1
ATOM 2237 C C . GLN A 1 304 ? -12.179 -0.708 -24.126 1.00 86.94 304 GLN A C 1
ATOM 2239 O O . GLN A 1 304 ? -13.364 -0.382 -24.140 1.00 86.94 304 GLN A O 1
ATOM 2244 N N . HIS A 1 305 ? -11.699 -1.585 -23.245 1.00 86.88 305 HIS A N 1
ATOM 2245 C CA . HIS A 1 305 ? -12.520 -2.175 -22.194 1.00 86.88 305 HIS A CA 1
ATOM 2246 C C . HIS A 1 305 ? -13.037 -1.106 -21.224 1.00 86.88 305 HIS A C 1
ATOM 2248 O O . HIS A 1 305 ? -14.223 -1.089 -20.910 1.00 86.88 305 HIS A O 1
ATOM 2254 N N . ASN A 1 306 ? -12.186 -0.161 -20.819 1.00 81.75 306 ASN A N 1
ATOM 2255 C CA . ASN A 1 306 ? -12.597 0.972 -19.993 1.00 81.75 306 ASN A CA 1
ATOM 2256 C C . ASN A 1 306 ? -13.627 1.856 -20.709 1.00 81.75 306 ASN A C 1
ATOM 2258 O O . ASN A 1 306 ? -14.613 2.248 -20.093 1.00 81.75 306 ASN A O 1
ATOM 2262 N N . ASP A 1 307 ? -13.455 2.123 -22.007 1.00 80.44 307 ASP A N 1
ATOM 2263 C CA . ASP A 1 307 ? -14.444 2.857 -22.808 1.00 80.44 307 ASP A CA 1
ATOM 2264 C C . ASP A 1 307 ? -15.790 2.110 -22.852 1.00 80.44 307 ASP A C 1
ATOM 2266 O O . ASP A 1 307 ? -16.845 2.714 -22.670 1.00 80.44 307 ASP A O 1
ATOM 2270 N N . GLN A 1 308 ? -15.777 0.780 -22.991 1.00 82.25 308 GLN A N 1
ATOM 2271 C CA . GLN A 1 308 ? -16.988 -0.047 -22.915 1.00 82.25 308 GLN A CA 1
ATOM 2272 C C . GLN A 1 308 ? -17.639 -0.009 -21.527 1.00 82.25 308 GLN A C 1
ATOM 2274 O O . GLN A 1 308 ? -18.857 0.134 -21.437 1.00 82.25 308 GLN A O 1
ATOM 2279 N N . LEU A 1 309 ? -16.857 -0.110 -20.447 1.00 79.81 309 LEU A N 1
ATOM 2280 C CA . LEU A 1 309 ? -17.365 -0.003 -19.076 1.00 79.81 309 LEU A CA 1
ATOM 2281 C C . LEU A 1 309 ? -18.012 1.363 -18.835 1.00 79.81 309 LEU A C 1
ATOM 2283 O O . LEU A 1 309 ? -19.119 1.427 -18.308 1.00 79.81 309 LEU A O 1
ATOM 2287 N N . LEU A 1 310 ? -17.372 2.442 -19.290 1.00 74.62 310 LEU A N 1
ATOM 2288 C CA . LEU A 1 310 ? -17.908 3.799 -19.191 1.00 74.62 310 LEU A CA 1
ATOM 2289 C C . LEU A 1 310 ? -19.180 3.991 -20.028 1.00 74.62 310 LEU A C 1
ATOM 2291 O O . LEU A 1 310 ? -20.077 4.716 -19.605 1.00 74.62 310 LEU A O 1
ATOM 2295 N N . ARG A 1 311 ? -19.289 3.337 -21.192 1.00 71.19 311 ARG A N 1
ATOM 2296 C CA . ARG A 1 311 ? -20.522 3.328 -22.002 1.00 71.19 311 ARG A CA 1
ATOM 2297 C C . ARG A 1 311 ? -21.656 2.540 -21.341 1.00 71.19 311 ARG A C 1
ATOM 2299 O O . ARG A 1 311 ? -22.815 2.913 -21.501 1.00 71.19 311 ARG A O 1
ATOM 2306 N N . ASN A 1 312 ? -21.331 1.459 -20.633 1.00 70.06 312 ASN A N 1
ATOM 2307 C CA . ASN A 1 312 ? -22.302 0.552 -20.014 1.00 70.06 312 ASN A CA 1
ATOM 2308 C C . ASN A 1 312 ? -22.729 0.980 -18.597 1.00 70.06 312 ASN A C 1
ATOM 2310 O O . ASN A 1 312 ? -23.752 0.503 -18.101 1.00 70.06 312 ASN A O 1
ATOM 2314 N N . ASP A 1 313 ? -21.977 1.863 -17.933 1.00 72.88 313 ASP A N 1
ATOM 2315 C CA . ASP A 1 313 ? -22.339 2.377 -16.613 1.00 72.88 313 ASP A CA 1
ATOM 2316 C C . ASP A 1 313 ? -23.522 3.359 -16.699 1.00 72.88 313 ASP A C 1
ATOM 2318 O O . ASP A 1 313 ? -23.398 4.539 -17.039 1.00 72.88 313 ASP A O 1
ATOM 2322 N N . TRP A 1 314 ? -24.703 2.860 -16.336 1.00 57.94 314 TRP A N 1
ATOM 2323 C CA . TRP A 1 314 ? -25.954 3.617 -16.306 1.00 57.94 314 TRP A CA 1
ATOM 2324 C C . TRP A 1 314 ? -25.931 4.800 -15.323 1.00 57.94 314 TRP A C 1
ATOM 2326 O O . TRP A 1 314 ? -26.722 5.732 -15.490 1.00 57.94 314 TRP A O 1
ATOM 2336 N N . ARG A 1 315 ? -25.037 4.800 -14.318 1.00 55.66 315 ARG A N 1
ATOM 2337 C CA . ARG A 1 315 ? -24.923 5.876 -13.313 1.00 55.66 315 ARG A CA 1
ATOM 2338 C C . ARG A 1 315 ? -24.175 7.100 -13.827 1.00 55.66 315 ARG A C 1
ATOM 2340 O O . ARG A 1 315 ? -24.502 8.216 -13.428 1.00 55.66 315 ARG A O 1
ATOM 2347 N N . LEU A 1 316 ? -23.204 6.911 -14.721 1.00 56.88 316 LEU A N 1
ATOM 2348 C CA . LEU A 1 316 ? -22.517 8.014 -15.404 1.00 56.88 316 LEU A CA 1
ATOM 2349 C C . LEU A 1 316 ? -23.374 8.628 -16.523 1.00 56.88 316 LEU A C 1
ATOM 2351 O O . LEU A 1 316 ? -23.096 9.743 -16.974 1.00 56.88 316 LEU A O 1
ATOM 2355 N N . GLY A 1 317 ? -24.465 7.945 -16.890 1.00 46.56 317 GLY A N 1
ATOM 2356 C CA . GLY A 1 317 ? -25.464 8.375 -17.856 1.00 46.56 317 GLY A CA 1
ATOM 2357 C C . GLY A 1 317 ? -24.911 8.516 -19.275 1.00 46.56 317 GLY A C 1
ATOM 2358 O O . GLY A 1 317 ? -23.720 8.717 -19.510 1.00 46.56 317 GLY A O 1
ATOM 2359 N N . ALA A 1 318 ? -25.815 8.530 -20.253 1.00 47.12 318 ALA A N 1
ATOM 2360 C CA . ALA A 1 318 ? -25.550 8.982 -21.619 1.00 47.12 318 ALA A CA 1
ATOM 2361 C C . ALA A 1 318 ? -25.243 10.501 -21.668 1.00 47.12 318 ALA A C 1
ATOM 2363 O O . ALA A 1 318 ? -25.847 11.245 -22.432 1.00 47.12 318 ALA A O 1
ATOM 2364 N N . ARG A 1 319 ? -24.366 11.012 -20.797 1.00 49.28 319 ARG A N 1
ATOM 2365 C CA . ARG A 1 319 ? -24.070 12.442 -20.634 1.00 49.28 319 ARG A CA 1
ATOM 2366 C C . ARG A 1 319 ? -22.583 12.791 -20.703 1.00 49.28 319 ARG A C 1
ATOM 2368 O O . ARG A 1 319 ? -22.276 13.977 -20.716 1.00 49.28 319 ARG A O 1
ATOM 2375 N N . ARG A 1 320 ? -21.667 11.816 -20.785 1.00 51.59 320 ARG A N 1
ATOM 2376 C CA . ARG A 1 320 ? -20.228 12.086 -21.016 1.00 51.59 320 ARG A CA 1
ATOM 2377 C C . ARG A 1 320 ? -19.622 11.423 -22.255 1.00 51.59 320 ARG A C 1
ATOM 2379 O O . ARG A 1 320 ? -18.651 11.953 -22.776 1.00 51.59 320 ARG A O 1
ATOM 2386 N N . LEU A 1 321 ? -20.209 10.338 -22.755 1.00 49.41 321 LEU A N 1
ATOM 2387 C CA . LEU A 1 321 ? -19.782 9.652 -23.988 1.00 49.41 321 LEU A CA 1
ATOM 2388 C C . LEU A 1 321 ? -20.953 9.480 -24.957 1.00 49.41 321 LEU A C 1
ATOM 2390 O O . LEU A 1 321 ? -21.118 8.431 -25.577 1.00 49.41 321 LEU A O 1
ATOM 2394 N N . ALA A 1 322 ? -21.873 10.439 -24.971 1.00 47.19 322 ALA A N 1
ATOM 2395 C CA . ALA A 1 322 ? -23.157 10.185 -25.586 1.00 47.19 322 ALA A CA 1
ATOM 2396 C C . ALA A 1 322 ? -23.150 10.325 -27.120 1.00 47.19 322 ALA A C 1
ATOM 2398 O O . ALA A 1 322 ? -22.186 10.835 -27.698 1.00 47.19 322 ALA A O 1
ATOM 2399 N N . PRO A 1 323 ? -24.191 9.763 -27.770 1.00 53.72 323 PRO A N 1
ATOM 2400 C CA . PRO A 1 323 ? -24.334 9.664 -29.222 1.00 53.72 323 PRO A CA 1
ATOM 2401 C C . PRO A 1 323 ? -24.159 11.030 -29.911 1.00 53.72 323 PRO A C 1
ATOM 2403 O O . PRO A 1 323 ? -24.207 12.058 -29.229 1.00 53.72 323 PRO A O 1
ATOM 2406 N N . PRO A 1 324 ? -23.998 11.089 -31.250 1.00 46.94 324 PRO A N 1
ATOM 2407 C CA . PRO A 1 324 ? -23.715 12.343 -31.950 1.00 46.94 324 PRO A CA 1
ATOM 2408 C C . PRO A 1 324 ? -24.786 13.396 -31.611 1.00 46.94 324 PRO A C 1
ATOM 2410 O O . PRO A 1 324 ? -25.924 13.291 -32.059 1.00 46.94 324 PRO A O 1
ATOM 2413 N N . GLY A 1 325 ? -24.435 14.381 -30.772 1.00 50.31 325 GLY A N 1
ATOM 2414 C CA . GLY A 1 325 ? -25.338 15.461 -30.350 1.00 50.31 325 GLY A CA 1
ATOM 2415 C C . GLY A 1 325 ? -25.306 15.872 -28.870 1.00 50.31 325 GLY A C 1
ATOM 2416 O O . GLY A 1 325 ? -25.855 16.919 -28.535 1.00 50.31 325 GLY A O 1
ATOM 2417 N N . SER A 1 326 ? -24.667 15.131 -27.963 1.00 54.34 326 SER A N 1
ATOM 2418 C CA . SER A 1 326 ? -24.686 15.445 -26.520 1.00 54.34 326 SER A CA 1
ATOM 2419 C C . SER A 1 326 ? -23.395 16.115 -26.022 1.00 54.34 326 SER A C 1
ATOM 2421 O O . SER A 1 326 ? -22.623 15.536 -25.259 1.00 54.34 326 SER A O 1
ATOM 2423 N N . GLY A 1 327 ? -23.176 17.359 -26.436 1.00 62.06 327 GLY A N 1
ATOM 2424 C CA . GLY A 1 327 ? -22.112 18.215 -25.904 1.00 62.06 327 GLY A CA 1
ATOM 2425 C C . GLY A 1 327 ? -20.729 18.008 -26.541 1.00 62.06 327 GLY A C 1
ATOM 2426 O O . GLY A 1 327 ? -20.452 16.961 -27.125 1.00 62.06 327 GLY A O 1
ATOM 2427 N N . PRO A 1 328 ? -19.861 19.034 -26.481 1.00 64.44 328 PRO A N 1
ATOM 2428 C CA . PRO A 1 328 ? -18.518 18.949 -27.031 1.00 64.44 328 PRO A CA 1
ATOM 2429 C C . PRO A 1 328 ? -17.697 17.937 -26.229 1.00 64.44 328 PRO A C 1
ATOM 2431 O O . PRO A 1 328 ? -17.633 18.010 -25.000 1.00 64.44 328 PRO A O 1
ATOM 2434 N N . LEU A 1 329 ? -17.061 17.003 -26.939 1.00 63.09 329 LEU A N 1
ATOM 2435 C CA . LEU A 1 329 ? -16.020 16.153 -26.372 1.00 63.09 329 LEU A CA 1
ATOM 2436 C C . LEU A 1 329 ? -14.956 17.043 -25.702 1.00 63.09 329 LEU A C 1
ATOM 2438 O O . LEU A 1 329 ? -14.683 18.143 -26.200 1.00 63.09 329 LEU A O 1
ATOM 2442 N N . PRO A 1 330 ? -14.355 16.610 -24.581 1.00 66.38 330 PRO A N 1
ATOM 2443 C CA . PRO A 1 330 ? -13.245 17.343 -23.991 1.00 66.38 330 PRO A CA 1
ATOM 2444 C C . PRO A 1 330 ? -12.145 17.547 -25.041 1.00 66.38 330 PRO A C 1
ATOM 2446 O O . PRO A 1 330 ? -11.875 16.660 -25.853 1.00 66.38 330 PRO A O 1
ATOM 2449 N N . ALA A 1 331 ? -11.537 18.736 -25.049 1.00 69.06 331 ALA A N 1
ATOM 2450 C CA . ALA A 1 331 ? -10.501 19.075 -26.017 1.00 69.06 331 ALA A CA 1
ATOM 2451 C C . ALA A 1 331 ? -9.363 18.040 -25.953 1.00 69.06 331 ALA A C 1
ATOM 2453 O O . ALA A 1 331 ? -8.792 17.819 -24.887 1.00 69.06 331 ALA A O 1
ATOM 2454 N N . GLY A 1 332 ? -9.067 17.401 -27.089 1.00 70.12 332 GLY A N 1
ATOM 2455 C CA . GLY A 1 332 ? -8.046 16.354 -27.198 1.00 70.12 332 GLY A CA 1
ATOM 2456 C C . GLY A 1 332 ? -8.552 14.911 -27.078 1.00 70.12 332 GLY A C 1
ATOM 2457 O O . GLY A 1 332 ? -7.731 14.001 -27.097 1.00 70.12 332 GLY A O 1
ATOM 2458 N N . TYR A 1 333 ? -9.863 14.667 -26.969 1.00 68.31 333 TYR A N 1
ATOM 2459 C CA . TYR A 1 333 ? -10.390 13.303 -27.084 1.00 68.31 333 TYR A CA 1
ATOM 2460 C C . TYR A 1 333 ? -10.333 12.827 -28.541 1.00 68.31 333 TYR A C 1
ATOM 2462 O O . TYR A 1 333 ? -11.002 13.390 -29.409 1.00 68.31 333 TYR A O 1
ATOM 2470 N N . GLU A 1 334 ? -9.572 11.765 -28.789 1.00 73.94 334 GLU A N 1
ATOM 2471 C CA . GLU A 1 334 ? -9.486 11.085 -30.079 1.00 73.94 334 GLU A CA 1
ATOM 2472 C C . GLU A 1 334 ? -9.998 9.642 -29.924 1.00 73.94 334 GLU A C 1
ATOM 2474 O O . GLU A 1 334 ? -9.672 8.983 -28.930 1.00 73.94 334 GLU A O 1
ATOM 2479 N N . PRO A 1 335 ? -10.834 9.135 -30.849 1.00 76.00 335 PRO A N 1
ATOM 2480 C CA . PRO A 1 335 ? -11.282 7.751 -30.794 1.00 76.00 335 PRO A CA 1
ATOM 2481 C C . PRO A 1 335 ? -10.092 6.792 -30.893 1.00 76.00 335 PRO A C 1
ATOM 2483 O O . PRO A 1 335 ? -9.185 6.979 -31.702 1.00 76.00 335 PRO A O 1
ATOM 2486 N N . LEU A 1 336 ? -10.121 5.731 -30.082 1.00 78.38 336 LEU A N 1
ATOM 2487 C CA . LEU A 1 336 ? -9.082 4.704 -30.086 1.00 78.38 336 LEU A CA 1
ATOM 2488 C C . LEU A 1 336 ? -8.989 4.046 -31.468 1.00 78.38 336 LEU A C 1
ATOM 2490 O O . LEU A 1 336 ? -9.938 3.411 -31.932 1.00 78.38 336 LEU A O 1
ATOM 2494 N N . ASN A 1 337 ? -7.823 4.163 -32.098 1.00 80.12 337 ASN A N 1
ATOM 2495 C CA . ASN A 1 337 ? -7.552 3.587 -33.407 1.00 80.12 337 ASN A CA 1
ATOM 2496 C C . ASN A 1 337 ? -6.760 2.276 -33.267 1.00 80.12 337 ASN A C 1
ATOM 2498 O O . ASN A 1 337 ? -5.540 2.229 -33.413 1.00 80.12 337 ASN A O 1
ATOM 2502 N N . LEU A 1 338 ? -7.483 1.197 -32.953 1.00 75.75 338 LEU A N 1
ATOM 2503 C CA . LEU A 1 338 ? -6.953 -0.162 -32.772 1.00 75.75 338 LEU A CA 1
ATOM 2504 C C . LEU A 1 338 ? -6.043 -0.680 -33.910 1.00 75.75 338 LEU A C 1
ATOM 2506 O O . LEU A 1 338 ? -5.049 -1.332 -33.591 1.00 75.75 338 LEU A O 1
ATOM 2510 N N . PRO A 1 339 ? -6.304 -0.415 -35.208 1.00 77.38 339 PRO A N 1
ATOM 2511 C CA . PRO A 1 339 ? -5.470 -0.971 -36.276 1.00 77.38 339 PRO A CA 1
ATOM 2512 C C . PRO A 1 339 ? -4.052 -0.383 -36.365 1.00 77.38 339 PRO A C 1
ATOM 2514 O O . PRO A 1 339 ? -3.217 -0.978 -37.039 1.00 77.38 339 PRO A O 1
ATOM 2517 N N . TYR A 1 340 ? -3.737 0.732 -35.694 1.00 71.56 340 TYR A N 1
ATOM 2518 C CA . TYR A 1 340 ? -2.403 1.354 -35.782 1.00 71.56 340 TYR A CA 1
ATOM 2519 C C . TYR A 1 340 ? -1.351 0.725 -34.859 1.00 71.56 340 TYR A C 1
ATOM 2521 O O . TYR A 1 340 ? -0.159 0.877 -35.106 1.00 71.56 340 TYR A O 1
ATOM 2529 N N . CYS A 1 341 ? -1.771 0.011 -33.814 1.00 78.00 341 CYS A N 1
ATOM 2530 C CA . CYS A 1 341 ? -0.879 -0.631 -32.842 1.00 78.00 341 CYS A CA 1
ATOM 2531 C C . CYS A 1 341 ? -1.220 -2.124 -32.732 1.00 78.00 341 CYS A C 1
ATOM 2533 O O . CYS A 1 341 ? -1.492 -2.635 -31.648 1.00 78.00 341 CYS A O 1
ATOM 2535 N N . SER A 1 342 ? -1.264 -2.818 -33.873 1.00 83.50 342 SER A N 1
ATOM 2536 C CA . SER A 1 342 ? -1.445 -4.270 -33.909 1.00 83.50 342 SER A CA 1
ATOM 2537 C C . SER A 1 342 ? -0.214 -4.946 -34.502 1.00 83.50 342 SER A C 1
ATOM 2539 O O . SER A 1 342 ? 0.381 -4.449 -35.464 1.00 83.50 342 SER A O 1
ATOM 2541 N N . VAL A 1 343 ? 0.167 -6.091 -33.933 1.00 81.88 343 VAL A N 1
ATOM 2542 C CA . VAL A 1 343 ? 1.263 -6.905 -34.480 1.00 81.88 343 VAL A CA 1
ATOM 2543 C C . VAL A 1 343 ? 0.928 -7.366 -35.902 1.00 81.88 343 VAL A C 1
ATOM 2545 O O . VAL A 1 343 ? 1.815 -7.402 -36.746 1.00 81.88 343 VAL A O 1
ATOM 2548 N N . ALA A 1 344 ? -0.348 -7.642 -36.189 1.00 83.00 344 ALA A N 1
ATOM 2549 C CA . ALA A 1 344 ? -0.813 -8.023 -37.522 1.00 83.00 344 ALA A CA 1
ATOM 2550 C C . ALA A 1 344 ? -0.554 -6.918 -38.558 1.00 83.00 344 ALA A C 1
ATOM 2552 O O . ALA A 1 344 ? 0.086 -7.180 -39.564 1.00 83.00 344 ALA A O 1
ATOM 2553 N N . SER A 1 345 ? -0.930 -5.670 -38.260 1.00 79.62 345 SER A N 1
ATOM 2554 C CA . SER A 1 345 ? -0.680 -4.526 -39.149 1.00 79.62 345 SER A CA 1
ATOM 2555 C C . SER A 1 345 ? 0.814 -4.312 -39.401 1.00 79.62 345 SER A C 1
ATOM 2557 O O . SER A 1 345 ? 1.212 -3.939 -40.498 1.00 79.62 345 SER A O 1
ATOM 2559 N N . TYR A 1 346 ? 1.657 -4.540 -38.388 1.00 81.06 346 TYR A N 1
ATOM 2560 C CA . TYR A 1 346 ? 3.108 -4.456 -38.548 1.00 81.06 346 TYR A CA 1
ATOM 2561 C C . TYR A 1 346 ? 3.645 -5.560 -39.468 1.00 81.06 346 TYR A C 1
ATOM 2563 O O . TYR A 1 346 ? 4.440 -5.272 -40.361 1.00 81.06 346 TYR A O 1
ATOM 2571 N N . LEU A 1 347 ? 3.183 -6.801 -39.297 1.00 83.38 347 LEU A N 1
ATOM 2572 C CA . LEU A 1 347 ? 3.550 -7.911 -40.179 1.00 83.38 347 LEU A CA 1
ATOM 2573 C C . LEU A 1 347 ? 3.072 -7.669 -41.619 1.00 83.38 347 LEU A C 1
ATOM 2575 O O . LEU A 1 347 ? 3.873 -7.817 -42.537 1.00 83.38 347 LEU A O 1
ATOM 2579 N N . ASP A 1 348 ? 1.850 -7.169 -41.809 1.00 83.94 348 ASP A N 1
ATOM 2580 C CA . ASP A 1 348 ? 1.319 -6.810 -43.131 1.00 83.94 348 ASP A CA 1
ATOM 2581 C C . ASP A 1 348 ? 2.192 -5.737 -43.812 1.00 83.94 348 ASP A C 1
ATOM 2583 O O . ASP A 1 348 ? 2.520 -5.849 -44.992 1.00 83.94 348 ASP A O 1
ATOM 2587 N N . THR A 1 3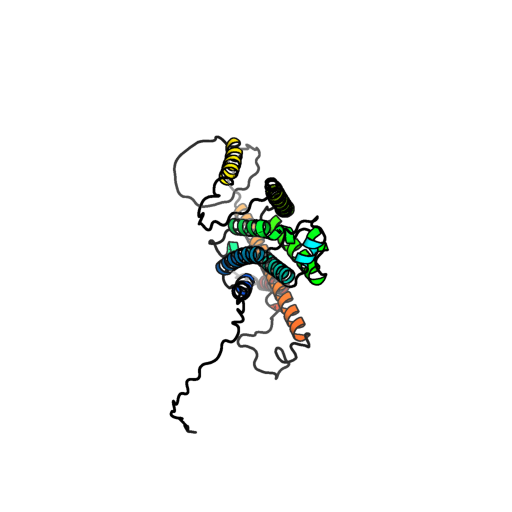49 ? 2.668 -4.728 -43.066 1.00 81.94 349 THR A N 1
ATOM 2588 C CA . THR A 1 349 ? 3.588 -3.719 -43.631 1.00 81.94 349 THR A CA 1
ATOM 2589 C C . THR A 1 349 ? 4.961 -4.282 -44.002 1.00 81.94 349 THR A C 1
ATOM 2591 O O . THR A 1 349 ? 5.596 -3.775 -44.930 1.00 81.94 349 THR A O 1
ATOM 2594 N N . LEU A 1 350 ? 5.435 -5.318 -43.301 1.00 80.25 350 LEU A N 1
ATOM 2595 C CA . LEU A 1 350 ? 6.679 -6.005 -43.654 1.00 80.25 350 LEU A CA 1
ATOM 2596 C C . LEU A 1 350 ? 6.502 -6.849 -44.922 1.00 80.25 350 LEU A C 1
ATOM 2598 O O . LEU A 1 350 ? 7.388 -6.840 -45.781 1.00 80.25 350 LEU A O 1
ATOM 2602 N N . ASP A 1 351 ? 5.356 -7.512 -45.070 1.00 82.06 351 ASP A N 1
ATOM 2603 C CA . ASP A 1 351 ? 5.016 -8.302 -46.256 1.00 82.06 351 ASP A CA 1
ATOM 2604 C C . ASP A 1 351 ? 4.850 -7.408 -47.502 1.00 82.06 351 ASP A C 1
ATOM 2606 O O . ASP A 1 351 ? 5.405 -7.707 -48.567 1.00 82.06 351 ASP A O 1
ATOM 2610 N N . ASP A 1 352 ? 4.208 -6.244 -47.364 1.00 81.00 352 ASP A N 1
ATOM 2611 C CA . ASP A 1 352 ? 4.082 -5.242 -48.434 1.00 81.00 352 ASP A CA 1
ATOM 2612 C C . ASP A 1 352 ? 5.441 -4.630 -48.833 1.00 81.00 352 ASP A C 1
ATOM 2614 O O . ASP A 1 352 ? 5.733 -4.408 -50.019 1.00 81.00 352 ASP A O 1
ATOM 2618 N N . ALA A 1 353 ? 6.321 -4.388 -47.856 1.00 75.06 353 ALA A N 1
ATOM 2619 C CA . ALA A 1 353 ? 7.685 -3.922 -48.105 1.00 75.06 353 ALA A CA 1
ATOM 2620 C C . ALA A 1 353 ? 8.546 -4.992 -48.806 1.00 75.06 353 ALA A C 1
ATOM 2622 O O . ALA A 1 353 ? 9.415 -4.665 -49.620 1.00 75.06 353 ALA A O 1
ATOM 2623 N N . ALA A 1 354 ? 8.292 -6.278 -48.543 1.00 72.75 354 ALA A N 1
ATOM 2624 C CA . ALA A 1 354 ? 8.944 -7.380 -49.244 1.00 72.75 354 ALA A CA 1
ATOM 2625 C C . ALA A 1 354 ? 8.448 -7.517 -50.696 1.00 72.75 354 ALA A C 1
ATOM 2627 O O . ALA A 1 354 ? 9.252 -7.799 -51.591 1.00 72.75 354 ALA A O 1
ATOM 2628 N N . GLY A 1 355 ? 7.159 -7.258 -50.945 1.00 69.12 355 GLY A N 1
ATOM 2629 C CA . GLY A 1 355 ? 6.543 -7.292 -52.277 1.00 69.12 355 GLY A CA 1
ATOM 2630 C C . GLY A 1 355 ? 6.928 -6.125 -53.194 1.00 69.12 355 GLY A C 1
ATOM 2631 O O . GLY A 1 355 ? 6.920 -6.270 -54.416 1.00 69.12 355 GLY A O 1
ATOM 2632 N N . THR A 1 356 ? 7.323 -4.981 -52.629 1.00 59.50 356 THR A N 1
ATOM 2633 C CA . THR A 1 356 ? 7.703 -3.768 -53.379 1.00 59.50 356 THR A CA 1
ATOM 2634 C C . THR A 1 356 ? 9.194 -3.662 -53.692 1.00 59.50 356 THR A C 1
ATOM 2636 O O . THR A 1 356 ? 9.628 -2.631 -54.214 1.00 59.50 356 THR A O 1
ATOM 2639 N N . ARG A 1 357 ? 9.994 -4.719 -53.463 1.00 53.69 357 ARG A N 1
ATOM 2640 C CA . ARG A 1 357 ? 11.368 -4.752 -53.985 1.00 53.69 357 ARG A CA 1
ATOM 2641 C C . ARG A 1 357 ? 11.306 -4.485 -55.490 1.00 53.69 357 ARG A C 1
ATOM 2643 O O . ARG A 1 357 ? 10.689 -5.281 -56.202 1.00 53.69 357 ARG A O 1
ATOM 2650 N N . PRO A 1 358 ? 11.902 -3.384 -55.987 1.00 54.97 358 PRO A N 1
ATOM 2651 C CA . PRO A 1 358 ? 11.891 -3.093 -57.407 1.00 54.97 358 PRO A CA 1
ATOM 2652 C C . PRO A 1 358 ? 12.515 -4.301 -58.088 1.00 54.97 358 PRO A C 1
ATOM 2654 O O . PRO A 1 358 ? 13.680 -4.612 -57.835 1.00 54.97 358 PRO A O 1
ATOM 2657 N N . GLN A 1 359 ? 11.720 -5.028 -58.880 1.00 55.31 359 GLN A N 1
ATOM 2658 C CA . GLN A 1 359 ? 12.270 -6.054 -59.743 1.00 55.31 359 GLN A CA 1
ATOM 2659 C C . GLN A 1 359 ? 13.282 -5.350 -60.623 1.00 55.31 359 GLN A C 1
ATOM 2661 O O . GLN A 1 359 ? 12.932 -4.526 -61.467 1.00 55.31 359 GLN A O 1
ATOM 2666 N N . ASP A 1 360 ? 14.531 -5.629 -60.289 1.00 48.19 360 ASP A N 1
ATOM 2667 C CA . ASP A 1 360 ? 15.742 -5.449 -61.045 1.00 48.19 360 ASP A CA 1
ATOM 2668 C C . ASP A 1 360 ? 15.414 -5.135 -62.508 1.00 48.19 360 ASP A C 1
ATOM 2670 O O . ASP A 1 360 ? 15.166 -6.024 -63.332 1.00 48.19 360 ASP A O 1
ATOM 2674 N N . LYS A 1 361 ? 15.372 -3.837 -62.837 1.00 53.38 361 LYS A N 1
ATOM 2675 C CA . LYS A 1 361 ? 15.596 -3.409 -64.210 1.00 53.38 361 LYS A CA 1
ATOM 2676 C C . LYS A 1 361 ? 17.018 -3.855 -64.493 1.00 53.38 361 LYS A C 1
ATOM 2678 O O . LYS A 1 361 ? 17.955 -3.099 -64.249 1.00 53.38 361 LYS A O 1
ATOM 2683 N N . ARG A 1 362 ? 17.162 -5.091 -64.981 1.00 49.00 362 ARG A N 1
ATOM 2684 C CA . ARG A 1 362 ? 18.341 -5.547 -65.705 1.00 49.00 362 ARG A CA 1
ATOM 2685 C C . ARG A 1 362 ? 18.545 -4.526 -66.811 1.00 49.00 362 ARG A C 1
ATOM 2687 O O . ARG A 1 362 ? 17.911 -4.603 -67.861 1.00 49.00 362 ARG A O 1
ATOM 2694 N N . MET A 1 363 ? 19.355 -3.512 -66.525 1.00 47.75 363 MET A N 1
ATOM 2695 C CA . MET A 1 363 ? 19.913 -2.659 -67.548 1.00 47.75 363 MET A CA 1
ATOM 2696 C C . MET A 1 363 ? 20.789 -3.583 -68.376 1.00 47.75 363 MET A C 1
ATOM 2698 O O . MET A 1 363 ? 21.877 -3.982 -67.966 1.00 47.75 363 MET A O 1
ATOM 2702 N N . PHE A 1 364 ? 20.199 -4.004 -69.492 1.00 49.91 364 PHE A N 1
ATOM 2703 C CA . PHE A 1 364 ? 20.887 -4.404 -70.700 1.00 49.91 364 PHE A CA 1
ATOM 2704 C C . PHE A 1 364 ? 22.067 -3.451 -70.900 1.00 49.91 364 PHE A C 1
ATOM 2706 O O . PHE A 1 364 ? 21.874 -2.269 -71.178 1.00 49.91 364 PHE A O 1
ATOM 2713 N N . TRP A 1 365 ? 23.273 -3.964 -70.695 1.00 54.31 365 TRP A N 1
ATOM 2714 C CA . TRP A 1 365 ? 24.456 -3.423 -71.337 1.00 54.31 365 TRP A CA 1
ATOM 2715 C C . TRP A 1 365 ? 24.586 -4.183 -72.657 1.00 54.31 365 TRP A C 1
ATOM 2717 O O . TRP A 1 365 ? 25.036 -5.329 -72.657 1.00 54.31 365 TRP A O 1
ATOM 2727 N N . GLU A 1 366 ? 24.111 -3.569 -73.741 1.00 51.66 366 GLU A N 1
ATOM 2728 C CA . GLU A 1 366 ? 24.575 -3.836 -75.110 1.00 51.66 366 GLU A CA 1
ATOM 2729 C C . GLU A 1 366 ? 25.423 -2.657 -75.584 1.00 51.66 366 GLU A C 1
ATOM 2731 O O . GLU A 1 366 ? 25.030 -1.500 -75.293 1.00 51.66 366 GLU A O 1
#

Solvent-accessible surface area (backbone atoms only — not comparable to full-atom values): 23271 Å² total; per-residue (Å²): 142,79,84,90,85,91,84,89,84,82,87,82,92,79,90,82,92,74,90,78,76,87,71,83,80,76,77,73,77,82,66,72,61,74,57,52,72,62,30,50,57,33,30,67,66,40,92,42,66,67,56,16,52,53,25,45,56,51,47,53,56,45,55,56,48,50,46,58,76,68,62,61,70,74,66,53,82,79,59,54,73,69,52,54,52,56,58,64,36,69,68,44,44,51,51,51,53,52,52,41,53,51,41,42,36,56,48,66,59,54,73,71,50,36,75,76,32,89,88,46,48,72,69,57,51,44,51,50,52,51,52,47,31,66,74,49,21,28,62,61,31,66,71,46,34,75,71,43,60,70,75,59,25,55,51,40,52,51,30,40,53,45,40,42,54,51,23,54,77,62,76,43,59,54,67,59,46,26,49,51,35,38,50,50,48,53,52,54,51,53,55,56,58,55,61,67,67,74,76,79,85,79,84,92,75,91,78,94,77,91,78,90,80,89,79,86,92,84,86,72,72,68,66,60,58,54,57,57,58,56,65,64,58,78,77,69,84,87,86,86,84,78,85,86,83,82,86,81,83,83,78,91,78,88,74,83,86,79,89,81,93,72,92,75,80,88,74,87,84,68,89,58,57,65,58,52,53,52,49,54,51,50,54,53,53,51,53,51,50,53,52,53,32,50,54,48,34,52,53,49,50,52,51,50,51,49,53,52,50,59,72,65,36,74,88,68,40,82,66,78,81,34,66,100,82,54,70,83,73,64,91,86,76,69,83,86,66,66,73,82,41,32,62,64,50,54,51,52,54,50,52,52,57,62,69,62,55,77,78,75,77,75,75,79,84,127

Radius of gyration: 34.61 Å; Cα contacts (8 Å, |Δi|>4): 177; chains: 1; bounding box: 72×77×132 Å

Secondary structure (DSSP, 8-state):
-------------------------------STHHHHHHHHHHHH-SSHHHHHHHHHHHHHHHHHHHHHTTPPP--TT--HHHHHHHHSHHHHHHHHHHHHHHHHHHT--HHHHHH-TTS-HHHHHHHHHHHHHHHGGGGSHHHHTTS-HHHHHHHHHHHHHHHHHHHHTT--HHHHHHHHHHHHHHHHHHHHHHHHSS--------------------SSHHHHHHHHHHHHTT-----------------------------------TTHHHHHHHHHHHHHHHHHHHHHHHHHHHHHHHHHHHHHHHH-TTT-TTSS-STTSSPPPTT-----GGGG-HHHHHHHHHHHHHTS---------

Nearest PDB structures (foldseek):
  5zw2-assembly1_A  TM=2.962E-01  e=7.597E+00  Prodigiosinella confusarubida
  6pvq-assembly1_D  TM=2.886E-01  e=9.532E+00  Mus musculus

pLDDT: mean 70.66, std 22.45, range [31.11, 97.62]

Mean pre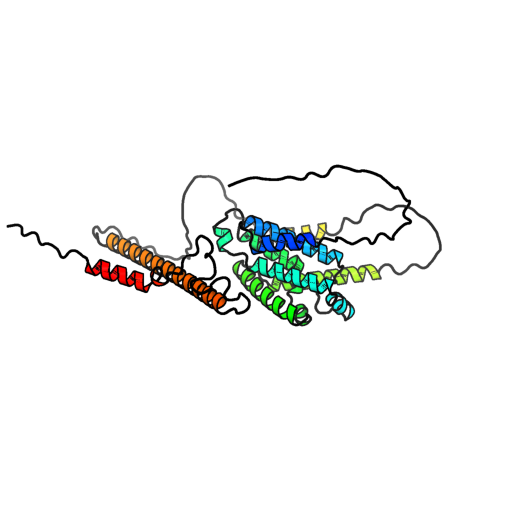dicted aligned error: 20.49 Å